Protein AF-A0A409V6A8-F1 (afdb_monomer)

Sequence (194 aa):
LKQKWTETQLLRAWLGDDDQGSPIHTGNGYSGSKPPPMVSTTGQLALKFTTSAVGNRAGFRATYTTGCSLLSDQSYTVTPSRTSIIDGDIVIVNCNTGYTFQAPYAGEAHVALTCQPDGEYDKTVPVCSQAFCGKVPAIENGYVQSSTGLFGGNQAVYVCNPGFTPPTGTSLTINCQGNSLWEAPPTCTELKKI

Structure (mmCIF, N/CA/C/O backbone):
data_AF-A0A409V6A8-F1
#
_entry.id   AF-A0A409V6A8-F1
#
loop_
_atom_site.group_PDB
_atom_site.id
_atom_site.type_symbol
_atom_site.label_atom_id
_atom_site.label_alt_id
_atom_site.label_comp_id
_atom_site.label_asym_id
_atom_site.label_entity_id
_atom_site.label_seq_id
_atom_site.pdbx_PDB_ins_code
_atom_site.Cartn_x
_atom_site.Cartn_y
_atom_site.Cartn_z
_atom_site.occupancy
_atom_site.B_iso_or_equiv
_atom_site.auth_seq_id
_atom_site.auth_comp_id
_atom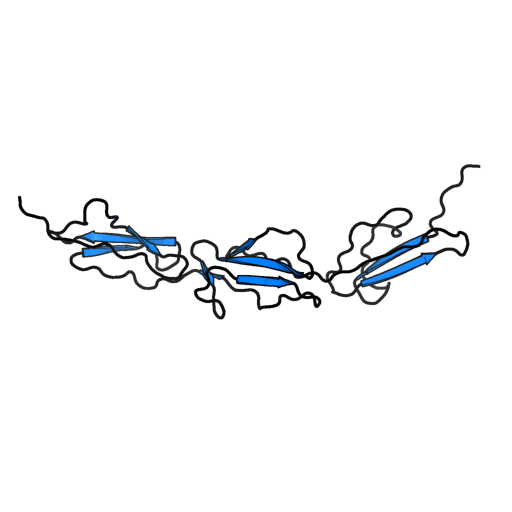_site.auth_asym_id
_atom_site.auth_atom_id
_atom_site.pdbx_PDB_model_num
ATOM 1 N N . LEU A 1 1 ? 37.237 24.882 -43.792 1.00 38.09 1 LEU A N 1
ATOM 2 C CA . LEU A 1 1 ? 36.019 24.125 -44.168 1.00 38.09 1 LEU A CA 1
ATOM 3 C C . LEU A 1 1 ? 35.381 23.586 -42.893 1.00 38.09 1 LEU A C 1
ATOM 5 O O . LEU A 1 1 ? 35.928 22.677 -42.286 1.00 38.09 1 LEU A O 1
ATOM 9 N N . LYS A 1 2 ? 34.305 24.223 -42.416 1.00 34.78 2 LYS A N 1
ATOM 10 C CA . LYS A 1 2 ? 33.585 23.797 -41.208 1.00 34.78 2 LYS A CA 1
ATOM 11 C C . LYS A 1 2 ? 32.862 22.486 -41.534 1.00 34.78 2 LYS A C 1
ATOM 13 O O . LYS A 1 2 ? 31.933 22.507 -42.337 1.00 34.78 2 LYS A O 1
ATOM 18 N N . GLN A 1 3 ? 33.312 21.362 -40.975 1.00 40.50 3 GLN A N 1
ATOM 19 C CA . GLN A 1 3 ? 32.602 20.089 -41.096 1.00 40.50 3 GLN A CA 1
ATOM 20 C C . GLN A 1 3 ? 31.243 20.230 -40.402 1.00 40.50 3 GLN A C 1
ATOM 22 O O . GLN A 1 3 ? 31.152 20.288 -39.177 1.00 40.50 3 GLN A O 1
ATOM 27 N N . LYS A 1 4 ? 30.188 20.359 -41.210 1.00 39.03 4 LYS A N 1
ATOM 28 C CA . LYS A 1 4 ? 28.809 20.161 -40.775 1.00 39.03 4 LYS A CA 1
ATOM 29 C C . LYS A 1 4 ? 28.644 18.675 -40.463 1.00 39.03 4 LYS A C 1
ATOM 31 O O . LYS A 1 4 ? 28.888 17.834 -41.324 1.00 39.03 4 LYS A O 1
ATOM 36 N N . TRP A 1 5 ? 28.259 18.385 -39.228 1.00 43.06 5 TRP A N 1
ATOM 37 C CA . TRP A 1 5 ? 27.837 17.069 -38.764 1.00 43.06 5 TRP A CA 1
ATOM 38 C C . TRP A 1 5 ? 26.727 16.526 -39.679 1.00 43.06 5 TRP A C 1
ATOM 40 O O . TRP A 1 5 ? 25.763 17.240 -39.947 1.00 43.06 5 TRP A O 1
ATOM 50 N N . THR A 1 6 ? 26.867 15.297 -40.181 1.00 48.28 6 THR A N 1
ATOM 51 C CA . THR A 1 6 ? 25.836 14.613 -40.979 1.00 48.28 6 THR A CA 1
ATOM 52 C C . THR A 1 6 ? 25.111 13.575 -40.116 1.00 48.28 6 THR A C 1
ATOM 54 O O . THR A 1 6 ? 25.745 12.741 -39.469 1.00 48.28 6 THR A O 1
ATOM 57 N N . GLU A 1 7 ? 23.778 13.628 -40.106 1.00 54.94 7 GLU A N 1
ATOM 58 C CA . GLU A 1 7 ? 22.823 12.777 -39.367 1.00 54.94 7 GLU A CA 1
ATOM 59 C C . GLU A 1 7 ? 22.859 11.279 -39.776 1.00 54.94 7 GLU A C 1
ATOM 61 O O . GLU A 1 7 ? 21.868 10.728 -40.243 1.00 54.94 7 GLU A O 1
ATOM 66 N N . THR A 1 8 ? 23.999 10.591 -39.669 1.00 63.53 8 THR A N 1
ATOM 67 C CA . THR A 1 8 ? 24.190 9.274 -40.325 1.00 63.53 8 THR A CA 1
ATOM 68 C C . THR A 1 8 ? 24.293 8.065 -39.395 1.00 63.53 8 THR A C 1
ATOM 70 O O . THR A 1 8 ? 24.307 6.934 -39.875 1.00 63.53 8 THR A O 1
ATOM 73 N N . GLN A 1 9 ? 24.335 8.273 -38.077 1.00 75.94 9 GLN A N 1
ATOM 74 C CA . GLN A 1 9 ? 24.283 7.202 -37.079 1.00 75.94 9 GLN A CA 1
ATOM 75 C C . GLN A 1 9 ? 23.176 7.495 -36.075 1.00 75.94 9 GLN A C 1
ATOM 77 O O . GLN A 1 9 ? 23.319 8.396 -35.248 1.00 75.94 9 GLN A O 1
ATOM 82 N N . LEU A 1 10 ? 22.068 6.768 -36.179 1.00 85.19 10 LEU A N 1
ATOM 83 C CA . LEU A 1 10 ? 20.847 7.055 -35.433 1.00 85.19 10 LEU A CA 1
ATOM 84 C C . LEU A 1 10 ? 20.324 5.790 -34.767 1.00 85.19 10 LEU A C 1
ATOM 86 O O . LEU A 1 10 ? 20.080 4.787 -35.435 1.00 85.19 10 LEU A O 1
ATOM 90 N N . LEU A 1 11 ? 20.128 5.860 -33.454 1.00 87.75 11 LEU A N 1
ATOM 91 C CA . LEU A 1 11 ? 19.353 4.888 -32.698 1.00 87.75 11 LEU A CA 1
ATOM 92 C C . LEU A 1 11 ? 17.918 5.400 -32.570 1.00 87.75 11 LEU A C 1
ATOM 94 O O . LEU A 1 11 ? 17.687 6.514 -32.100 1.00 87.75 11 LEU A O 1
ATOM 98 N N . ARG A 1 12 ? 16.958 4.583 -32.984 1.00 90.69 12 ARG A N 1
ATOM 99 C CA . ARG A 1 12 ? 15.525 4.855 -32.881 1.00 90.69 12 ARG A CA 1
ATOM 100 C C . ARG A 1 12 ? 14.831 3.678 -32.214 1.00 90.69 12 ARG A C 1
ATOM 102 O O . ARG A 1 12 ? 15.327 2.552 -32.271 1.00 90.69 12 ARG A O 1
ATOM 109 N N . ALA A 1 13 ? 13.705 3.964 -31.583 1.00 91.94 13 ALA A N 1
ATOM 110 C CA . ALA A 1 13 ? 12.943 3.015 -30.797 1.00 91.94 13 ALA A CA 1
ATOM 111 C C . ALA A 1 13 ? 11.436 3.220 -30.998 1.00 91.94 13 ALA A C 1
ATOM 113 O O . ALA A 1 13 ? 10.980 4.366 -31.032 1.00 91.94 13 ALA A O 1
ATOM 114 N N . TRP A 1 14 ? 10.676 2.132 -31.098 1.00 92.31 14 TRP A N 1
ATOM 115 C CA . TRP A 1 14 ? 9.222 2.144 -31.296 1.00 92.31 14 TRP A CA 1
ATOM 116 C C . TRP A 1 14 ? 8.535 1.149 -30.357 1.00 92.31 14 TRP A C 1
ATOM 118 O O . TRP A 1 14 ? 9.123 0.130 -29.995 1.00 92.31 14 TRP A O 1
ATOM 128 N N . LEU A 1 15 ? 7.293 1.452 -29.967 1.00 90.81 15 LEU A N 1
ATOM 129 C CA . LEU A 1 15 ? 6.407 0.523 -29.262 1.00 90.81 15 LEU A CA 1
ATOM 130 C C . LEU A 1 15 ? 5.903 -0.550 -30.229 1.00 90.81 15 LEU A C 1
ATOM 132 O O . LEU A 1 15 ? 5.326 -0.198 -31.256 1.00 90.81 15 LEU A O 1
ATOM 136 N N . GLY A 1 16 ? 6.051 -1.822 -29.864 1.00 87.88 16 GLY A N 1
ATOM 137 C CA . GLY A 1 16 ? 5.676 -2.963 -30.706 1.00 87.88 16 GLY A CA 1
ATOM 138 C C . GLY A 1 16 ? 6.885 -3.762 -31.191 1.00 87.88 16 GLY A C 1
ATOM 139 O O . GLY A 1 16 ? 8.005 -3.559 -30.719 1.00 87.88 16 GLY A O 1
ATOM 140 N N . ASP A 1 17 ? 6.636 -4.687 -32.114 1.00 89.31 17 ASP A N 1
ATOM 141 C CA . ASP A 1 17 ? 7.639 -5.645 -32.595 1.00 89.31 17 ASP A CA 1
ATOM 142 C C . ASP A 1 17 ? 8.552 -5.086 -33.704 1.00 89.31 17 ASP A C 1
ATOM 144 O O . ASP A 1 17 ? 9.630 -5.630 -33.952 1.00 89.31 17 ASP A O 1
ATOM 148 N N . ASP A 1 18 ? 8.159 -3.989 -34.361 1.00 90.19 18 ASP A N 1
ATOM 149 C CA . ASP A 1 18 ? 8.878 -3.400 -35.494 1.00 90.19 18 ASP A CA 1
ATOM 150 C C . ASP A 1 18 ? 8.912 -1.855 -35.482 1.00 90.19 18 ASP A C 1
ATOM 152 O O . ASP A 1 18 ? 8.491 -1.190 -34.534 1.00 90.19 18 ASP A O 1
ATOM 156 N N . ASP A 1 19 ? 9.468 -1.268 -36.547 1.00 87.69 19 ASP A N 1
ATOM 157 C CA . ASP A 1 19 ? 9.595 0.182 -36.723 1.00 87.69 19 ASP A CA 1
ATOM 158 C C . ASP A 1 19 ? 8.347 0.863 -37.319 1.00 87.69 19 ASP A C 1
ATOM 160 O O . ASP A 1 19 ? 8.403 2.051 -37.650 1.00 87.69 19 ASP A O 1
ATOM 164 N N . GLN A 1 20 ? 7.229 0.138 -37.447 1.00 90.38 20 GLN A N 1
ATOM 165 C CA . GLN A 1 20 ? 5.925 0.672 -37.861 1.00 90.38 20 GLN A CA 1
ATOM 166 C C . GLN A 1 20 ? 5.076 1.127 -36.667 1.00 90.38 20 GLN A C 1
ATOM 168 O O . GLN A 1 20 ? 4.040 1.771 -36.846 1.00 90.38 20 GLN A O 1
ATOM 173 N N . GLY A 1 21 ? 5.510 0.800 -35.449 1.00 86.31 21 GLY A N 1
ATOM 174 C CA . GLY A 1 21 ? 4.857 1.180 -34.204 1.00 86.31 21 GLY A CA 1
ATOM 175 C C . GLY A 1 21 ? 4.929 2.674 -33.863 1.00 86.31 21 GLY A C 1
ATOM 176 O O . GLY A 1 21 ? 5.364 3.520 -34.646 1.00 86.31 21 GLY A O 1
ATOM 177 N N . SER A 1 22 ? 4.513 3.025 -32.643 1.00 90.62 22 SER A N 1
ATOM 178 C CA . SER A 1 22 ? 4.607 4.413 -32.156 1.00 90.62 22 SER A CA 1
ATOM 179 C C . SER A 1 22 ? 6.045 4.741 -31.730 1.00 90.62 22 SER A C 1
ATOM 181 O O . SER A 1 22 ? 6.575 4.048 -30.860 1.00 90.62 22 SER A O 1
ATOM 183 N N . PRO A 1 23 ? 6.698 5.778 -32.285 1.00 91.25 23 PRO A N 1
ATOM 184 C CA . PRO A 1 23 ? 8.075 6.116 -31.932 1.00 91.25 23 PRO A CA 1
ATOM 185 C C . PRO A 1 23 ? 8.175 6.647 -30.494 1.00 91.25 23 PRO A C 1
ATOM 187 O O . PRO A 1 23 ? 7.411 7.525 -30.098 1.00 91.25 23 PRO A O 1
ATOM 190 N N . ILE A 1 24 ? 9.164 6.170 -29.729 1.00 90.38 24 ILE A N 1
ATOM 191 C CA . ILE A 1 24 ? 9.472 6.631 -28.356 1.00 90.38 24 ILE A CA 1
ATOM 192 C C . ILE A 1 24 ? 10.744 7.486 -28.288 1.00 90.38 24 ILE A C 1
ATOM 194 O O . ILE A 1 24 ? 11.447 7.533 -27.280 1.00 90.38 24 ILE A O 1
ATOM 198 N N . HIS A 1 25 ? 11.055 8.167 -29.384 1.00 87.25 25 HIS A N 1
ATOM 199 C CA . HIS A 1 25 ? 12.166 9.099 -29.487 1.00 87.25 25 HIS A CA 1
ATOM 200 C C . HIS A 1 25 ? 11.674 10.446 -30.005 1.00 87.25 25 HIS A C 1
ATOM 202 O O . HIS A 1 25 ? 10.670 10.539 -30.708 1.00 87.25 25 HIS A O 1
ATOM 208 N N . THR A 1 26 ? 12.409 11.510 -29.700 1.00 83.75 26 THR A N 1
ATOM 209 C CA . THR A 1 26 ? 12.120 12.839 -30.239 1.00 83.75 26 THR A CA 1
ATOM 210 C C . THR A 1 26 ? 12.864 13.059 -31.558 1.00 83.75 26 THR A C 1
ATOM 212 O O . THR A 1 26 ? 13.982 12.578 -31.755 1.00 83.75 26 THR A O 1
ATOM 215 N N . GLY A 1 27 ? 12.231 13.773 -32.494 1.00 86.19 27 GLY A N 1
ATOM 216 C CA . GLY A 1 27 ? 12.820 14.102 -33.796 1.00 86.19 27 GLY A CA 1
ATOM 217 C C . GLY A 1 27 ? 13.304 12.873 -34.580 1.00 86.19 27 GLY A C 1
ATOM 218 O O . GLY A 1 27 ? 12.620 11.855 -34.655 1.00 86.19 27 GLY A O 1
ATOM 219 N N . ASN A 1 28 ? 14.511 12.964 -35.144 1.00 84.94 28 ASN A N 1
ATOM 220 C CA . ASN A 1 28 ? 15.094 11.945 -36.025 1.00 84.94 28 ASN A CA 1
ATOM 221 C C . ASN A 1 28 ? 15.743 10.753 -35.292 1.00 84.94 28 ASN A C 1
ATOM 223 O O . ASN A 1 28 ? 16.325 9.893 -35.959 1.00 84.94 28 ASN A O 1
ATOM 227 N N . GLY A 1 29 ? 15.648 10.673 -33.962 1.00 85.75 29 GLY A N 1
ATOM 228 C CA . GLY A 1 29 ? 16.306 9.654 -33.138 1.00 85.75 29 GLY A CA 1
ATOM 229 C C . GLY A 1 29 ? 17.558 10.170 -32.427 1.00 85.75 29 GLY A C 1
ATOM 230 O O . GLY A 1 29 ? 17.859 11.362 -32.437 1.00 85.75 29 GLY A O 1
ATOM 231 N N . TYR A 1 30 ? 18.292 9.261 -31.792 1.00 86.81 30 TYR A N 1
ATOM 232 C CA . TYR A 1 30 ? 19.434 9.589 -30.942 1.00 86.81 30 TYR A CA 1
ATOM 233 C C . TYR A 1 30 ? 20.766 9.389 -31.670 1.00 86.81 30 TYR A C 1
ATOM 235 O O . TYR A 1 30 ? 21.008 8.335 -32.259 1.00 86.81 30 TYR A O 1
ATOM 243 N N . SER A 1 31 ? 21.658 10.378 -31.579 1.00 84.81 31 SER A N 1
ATOM 244 C CA . SER A 1 31 ? 23.027 10.312 -32.106 1.00 84.81 31 SER A CA 1
ATOM 245 C C . SER A 1 31 ? 24.024 10.945 -31.138 1.00 84.81 31 SER A C 1
ATOM 247 O O . SER A 1 31 ? 23.776 12.036 -30.631 1.00 84.81 31 SER A O 1
ATOM 249 N N . GLY A 1 32 ? 25.180 10.310 -30.932 1.00 75.44 32 GLY A N 1
ATOM 250 C CA . GLY A 1 32 ? 26.341 10.893 -30.240 1.00 75.44 32 GLY A CA 1
ATOM 251 C C . GLY A 1 32 ? 26.234 11.050 -28.715 1.00 75.44 32 GLY A C 1
ATOM 252 O O . GLY A 1 32 ? 27.265 11.023 -28.048 1.00 75.44 32 GLY A O 1
ATOM 253 N N . SER A 1 33 ? 25.032 11.177 -28.151 1.00 76.62 33 SER A N 1
ATOM 254 C CA . SER A 1 33 ? 24.780 11.262 -26.707 1.00 76.62 33 SER A CA 1
ATOM 255 C C . SER A 1 33 ? 24.049 10.025 -26.175 1.00 76.62 33 SER A C 1
ATOM 257 O O . SER A 1 33 ? 23.392 9.300 -26.924 1.00 76.62 33 SER A O 1
ATOM 259 N N . LYS A 1 34 ? 24.168 9.775 -24.861 1.00 80.81 34 LYS A N 1
ATOM 260 C CA . LYS A 1 34 ? 23.393 8.732 -24.176 1.00 80.81 34 LYS A CA 1
ATOM 261 C C . LYS A 1 34 ? 21.903 9.115 -24.231 1.00 80.81 34 LYS A C 1
ATOM 263 O O . LYS A 1 34 ? 21.562 10.172 -23.694 1.00 80.81 34 LYS A O 1
ATOM 268 N N . PRO A 1 35 ? 21.029 8.298 -24.848 1.00 82.31 35 PRO A N 1
ATOM 269 C CA . PRO A 1 35 ? 19.596 8.565 -24.849 1.00 82.31 35 PRO A CA 1
ATOM 270 C C . PRO A 1 35 ? 19.026 8.505 -23.420 1.00 82.31 35 PRO A C 1
ATOM 272 O O . PRO A 1 35 ? 19.580 7.793 -22.572 1.00 82.31 35 PRO A O 1
ATOM 275 N N . PRO A 1 36 ? 17.932 9.234 -23.131 1.00 84.75 36 PRO A N 1
ATOM 276 C CA . PRO A 1 36 ? 17.194 9.054 -21.886 1.00 84.75 36 PRO A CA 1
ATOM 277 C C . PRO A 1 36 ? 16.663 7.612 -21.778 1.00 84.75 36 PRO A C 1
ATOM 279 O O . PRO A 1 36 ? 16.513 6.941 -22.805 1.00 84.75 36 PRO A O 1
ATOM 282 N N . PRO A 1 37 ? 16.379 7.114 -20.559 1.00 84.69 37 PRO A N 1
ATOM 283 C CA . PRO A 1 37 ? 15.734 5.820 -20.380 1.00 84.69 37 PRO A CA 1
ATOM 284 C C . PRO A 1 37 ? 14.439 5.742 -21.188 1.00 84.69 37 PRO A C 1
ATOM 286 O O . PRO A 1 37 ? 13.613 6.653 -21.150 1.00 84.69 37 PRO A O 1
ATOM 289 N N . MET A 1 38 ? 14.294 4.653 -21.930 1.00 84.19 38 MET A N 1
ATOM 290 C CA . MET A 1 38 ? 13.130 4.372 -22.758 1.00 84.19 38 MET A CA 1
ATOM 291 C C . MET A 1 3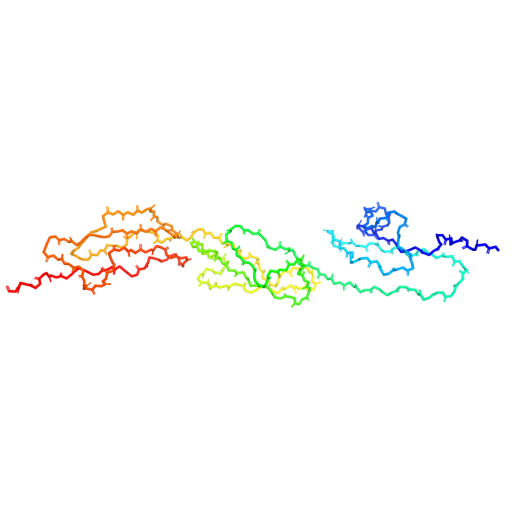8 ? 12.239 3.383 -22.014 1.00 84.19 38 MET A C 1
ATOM 293 O O . MET A 1 38 ? 12.732 2.369 -21.524 1.00 84.19 38 MET A O 1
ATOM 297 N N . VAL A 1 39 ? 10.944 3.680 -21.929 1.00 82.12 39 VAL A N 1
ATOM 298 C CA . VAL A 1 39 ? 9.951 2.829 -21.264 1.00 82.12 39 VAL A CA 1
ATOM 299 C C . VAL A 1 39 ? 8.940 2.387 -22.311 1.00 82.12 39 VAL A C 1
ATOM 301 O O . VAL A 1 39 ? 8.334 3.231 -22.971 1.00 82.12 39 VAL A O 1
ATOM 304 N N . SER A 1 40 ? 8.772 1.074 -22.477 1.00 83.12 40 SER A N 1
ATOM 305 C CA . SER A 1 40 ? 7.677 0.530 -23.281 1.00 83.12 40 SER A CA 1
ATOM 306 C C . SER A 1 40 ? 6.456 0.320 -22.394 1.00 83.12 40 SER A C 1
ATOM 308 O O . SER A 1 40 ? 6.554 -0.310 -21.345 1.00 83.12 40 SER A O 1
ATOM 310 N N . THR A 1 41 ? 5.304 0.838 -22.818 1.00 77.81 41 THR A N 1
ATOM 311 C CA . THR A 1 41 ? 4.009 0.598 -22.161 1.00 77.81 41 THR A CA 1
ATOM 312 C C . THR A 1 41 ? 3.301 -0.650 -22.685 1.00 77.81 41 THR A C 1
ATOM 314 O O . THR A 1 41 ? 2.291 -1.053 -22.119 1.00 77.81 41 THR A O 1
ATOM 317 N N . THR A 1 42 ? 3.803 -1.260 -23.763 1.00 76.44 42 THR A N 1
ATOM 318 C CA . THR A 1 42 ? 3.190 -2.426 -24.420 1.00 76.44 42 THR A CA 1
ATOM 319 C C . THR A 1 42 ? 3.920 -3.733 -24.117 1.00 76.44 42 THR A C 1
ATOM 321 O O . THR A 1 42 ? 3.514 -4.781 -24.604 1.00 76.44 42 THR A O 1
ATOM 324 N N . GLY A 1 43 ? 5.034 -3.681 -23.377 1.00 78.9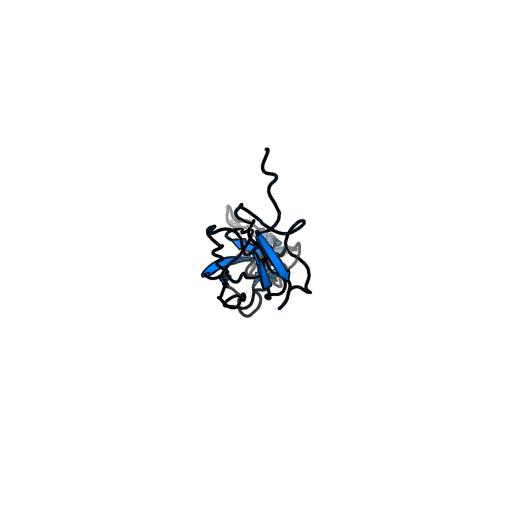4 43 GLY A N 1
ATOM 325 C CA . GLY A 1 43 ? 5.922 -4.830 -23.159 1.00 78.94 43 GLY A CA 1
ATOM 326 C C . GLY A 1 43 ? 6.767 -5.213 -24.382 1.00 78.94 43 GLY A C 1
ATOM 327 O O . GLY A 1 43 ? 7.686 -6.016 -24.262 1.00 78.94 43 GLY A O 1
ATOM 328 N N . GLN A 1 44 ? 6.515 -4.603 -25.543 1.00 84.50 44 GLN A N 1
ATOM 329 C CA . GLN A 1 44 ? 7.253 -4.828 -26.785 1.00 84.50 44 GLN A CA 1
ATOM 330 C C . GLN A 1 44 ? 8.014 -3.566 -27.191 1.00 84.50 44 GLN A C 1
ATOM 332 O O . GLN A 1 44 ? 7.490 -2.449 -27.092 1.00 84.50 44 GLN A O 1
ATOM 337 N N . LEU A 1 45 ? 9.260 -3.732 -27.631 1.00 89.06 45 LEU A N 1
ATOM 338 C CA . LEU A 1 45 ? 10.121 -2.625 -28.027 1.00 89.06 45 LEU A CA 1
ATOM 339 C C . LEU A 1 45 ? 11.012 -3.004 -29.213 1.00 89.06 45 LEU A C 1
ATOM 341 O O . LEU A 1 45 ? 11.894 -3.854 -29.085 1.00 89.06 45 LEU A O 1
ATOM 345 N N . ALA A 1 46 ? 10.867 -2.281 -30.319 1.00 90.88 46 ALA A N 1
ATOM 346 C CA . ALA A 1 46 ? 11.748 -2.394 -31.471 1.00 90.88 46 ALA A CA 1
ATOM 347 C C . ALA A 1 46 ? 12.860 -1.342 -31.405 1.00 90.88 46 ALA A C 1
ATOM 349 O O . ALA A 1 46 ? 12.587 -0.148 -31.280 1.00 90.88 46 ALA A O 1
ATOM 350 N N . LEU A 1 47 ? 14.121 -1.767 -31.531 1.00 90.50 47 LEU A N 1
ATOM 351 C CA . LEU A 1 47 ? 15.284 -0.879 -31.637 1.00 90.50 47 LEU A CA 1
ATOM 352 C C . LEU A 1 47 ? 15.884 -0.962 -33.043 1.00 90.50 47 LEU A C 1
ATOM 354 O O . LEU A 1 47 ? 16.343 -2.022 -33.464 1.00 90.50 47 LEU A O 1
ATOM 358 N N . LYS A 1 48 ? 15.957 0.171 -33.751 1.00 90.00 48 LYS A N 1
ATOM 359 C CA . LYS A 1 48 ? 16.626 0.276 -35.057 1.00 90.00 48 LYS A CA 1
ATOM 360 C C . LYS A 1 48 ? 17.843 1.171 -34.943 1.00 90.00 48 LYS A C 1
ATOM 362 O O . LYS A 1 48 ? 17.732 2.370 -34.684 1.00 90.00 48 LYS A O 1
ATOM 367 N N . PHE A 1 49 ? 19.008 0.592 -35.196 1.00 87.69 49 PHE A N 1
ATOM 368 C CA . PHE A 1 49 ? 20.249 1.338 -35.318 1.00 87.69 49 PHE A CA 1
ATOM 369 C C . PHE A 1 49 ? 20.623 1.474 -36.791 1.00 87.69 49 PHE A C 1
ATOM 371 O O . PHE A 1 49 ? 20.874 0.488 -37.475 1.00 87.69 49 PHE A O 1
ATOM 378 N N . THR A 1 50 ? 20.622 2.708 -37.285 1.00 85.00 50 THR A N 1
ATOM 379 C CA . THR A 1 50 ? 20.996 3.042 -38.663 1.00 85.00 50 THR A CA 1
ATOM 380 C C . THR A 1 50 ? 22.411 3.597 -38.660 1.00 85.00 50 THR A C 1
ATOM 382 O O . THR A 1 50 ? 22.689 4.506 -37.882 1.00 85.00 50 THR A O 1
ATOM 385 N N . THR A 1 51 ? 23.294 3.081 -39.516 1.00 79.75 51 THR A N 1
ATOM 386 C CA . THR A 1 51 ? 24.679 3.554 -39.657 1.00 79.75 51 THR A CA 1
ATOM 387 C C . THR A 1 51 ? 25.023 3.836 -41.114 1.00 79.75 51 THR A C 1
ATOM 389 O O . THR A 1 51 ? 24.424 3.274 -42.030 1.00 79.75 51 THR A O 1
ATOM 392 N N . SER A 1 52 ? 26.016 4.695 -41.343 1.00 75.56 52 SER A N 1
ATOM 393 C CA . SER A 1 52 ? 26.675 4.825 -42.642 1.00 75.56 52 SER A CA 1
ATOM 394 C C . SER A 1 52 ? 27.906 3.919 -42.720 1.00 75.56 52 SER A C 1
ATOM 396 O O . SER A 1 52 ? 28.528 3.602 -41.706 1.00 75.56 52 SER A O 1
ATOM 398 N N . ALA A 1 53 ? 28.308 3.551 -43.940 1.00 71.31 53 ALA A N 1
ATOM 399 C CA . ALA A 1 53 ? 29.514 2.759 -44.210 1.00 71.31 53 ALA A CA 1
ATOM 400 C C . ALA A 1 53 ? 30.837 3.497 -43.894 1.00 71.31 53 ALA A C 1
ATOM 402 O O . ALA A 1 53 ? 31.917 2.987 -44.184 1.00 71.31 53 ALA A O 1
ATOM 403 N N . VAL A 1 54 ? 30.767 4.713 -43.339 1.00 68.62 54 VAL A N 1
ATOM 404 C CA . VAL A 1 54 ? 31.908 5.611 -43.155 1.00 68.62 54 VAL A CA 1
ATOM 405 C C . VAL A 1 54 ? 32.083 5.918 -41.666 1.00 68.62 54 VAL A C 1
ATOM 407 O O . VAL A 1 54 ? 31.325 6.690 -41.081 1.00 68.62 54 VAL A O 1
ATOM 410 N N . GLY A 1 55 ? 33.125 5.343 -41.062 1.00 65.00 55 GLY A N 1
ATOM 411 C CA . GLY A 1 55 ? 33.555 5.629 -39.689 1.00 65.00 55 GLY A CA 1
ATOM 412 C C . GLY A 1 55 ? 33.563 4.404 -38.768 1.00 65.00 55 GLY A C 1
ATOM 413 O O . GLY A 1 55 ? 32.770 3.485 -38.918 1.00 65.00 55 GLY A O 1
ATOM 414 N N . ASN A 1 56 ? 34.463 4.409 -37.784 1.00 69.00 56 ASN A N 1
ATOM 415 C CA . ASN A 1 56 ? 34.701 3.326 -36.819 1.00 69.00 56 ASN A CA 1
ATOM 416 C C . ASN A 1 56 ? 34.338 3.741 -35.378 1.00 69.00 56 ASN A C 1
ATOM 418 O O . ASN A 1 56 ? 35.083 3.494 -34.430 1.00 69.00 56 ASN A O 1
ATOM 422 N N . ARG A 1 57 ? 33.206 4.432 -35.209 1.00 73.06 57 ARG A N 1
ATOM 423 C CA . ARG A 1 57 ? 32.758 4.918 -33.894 1.00 73.06 57 ARG A CA 1
ATOM 424 C C . ARG A 1 57 ? 32.303 3.756 -33.011 1.00 73.06 57 ARG A C 1
ATOM 426 O O . ARG A 1 57 ? 31.751 2.777 -33.507 1.00 73.06 57 ARG A O 1
ATOM 433 N N . ALA A 1 58 ? 32.499 3.895 -31.700 1.00 74.69 58 ALA A N 1
ATOM 434 C CA . ALA A 1 58 ? 31.907 2.979 -30.733 1.00 74.69 58 ALA A CA 1
ATOM 435 C C . ALA A 1 58 ? 30.380 2.947 -30.930 1.00 74.69 58 ALA A C 1
ATOM 437 O O . ALA A 1 58 ? 29.754 3.999 -31.065 1.00 74.69 58 ALA A O 1
ATOM 438 N N . GLY A 1 59 ? 29.810 1.741 -31.003 1.00 77.44 59 GLY A N 1
ATOM 439 C CA . GLY A 1 59 ? 28.368 1.536 -31.144 1.00 77.44 59 GLY A CA 1
ATOM 440 C C . GLY A 1 59 ? 27.609 1.851 -29.854 1.00 77.44 59 GLY A C 1
ATOM 441 O O . GLY A 1 59 ? 28.069 2.613 -29.005 1.00 77.44 59 GLY A O 1
ATOM 442 N N . PHE A 1 60 ? 26.448 1.228 -29.676 1.00 80.94 60 PHE A N 1
ATOM 443 C CA . PHE A 1 60 ? 25.674 1.346 -28.444 1.00 80.94 60 PHE A CA 1
ATOM 444 C C . PHE A 1 60 ? 25.671 0.024 -27.674 1.00 80.94 60 PHE A C 1
ATOM 446 O O . PHE A 1 60 ? 25.775 -1.060 -28.246 1.00 80.94 60 PHE A O 1
ATOM 453 N N . ARG A 1 61 ? 25.535 0.125 -26.353 1.00 84.69 61 ARG A N 1
ATOM 454 C CA . ARG A 1 61 ? 25.188 -0.988 -25.473 1.00 84.69 61 ARG A CA 1
ATOM 455 C C . ARG A 1 61 ? 23.904 -0.591 -24.767 1.00 84.69 61 ARG A C 1
ATOM 457 O O . ARG A 1 61 ? 23.869 0.456 -24.124 1.00 84.69 61 ARG A O 1
ATOM 464 N N . ALA A 1 62 ? 22.875 -1.414 -24.900 1.00 84.75 62 ALA A N 1
ATOM 465 C CA . ALA A 1 62 ? 21.627 -1.255 -24.175 1.00 84.75 62 ALA A CA 1
ATOM 466 C C . ALA A 1 62 ? 21.459 -2.423 -23.202 1.00 84.75 62 ALA A C 1
ATOM 468 O O . ALA A 1 62 ? 21.862 -3.549 -23.488 1.00 84.75 62 ALA A O 1
ATOM 469 N N . THR A 1 63 ? 20.875 -2.129 -22.051 1.00 87.56 63 THR A N 1
ATOM 470 C CA . THR A 1 63 ? 20.390 -3.109 -21.083 1.00 87.56 63 THR A CA 1
ATOM 471 C C . THR A 1 63 ? 18.912 -2.830 -20.896 1.00 87.56 63 THR A C 1
ATOM 473 O O . THR A 1 63 ? 18.530 -1.662 -20.804 1.00 87.56 63 THR A O 1
ATOM 476 N N . TYR A 1 64 ? 18.098 -3.875 -20.851 1.00 85.81 64 TYR A N 1
ATOM 477 C CA . TYR A 1 64 ? 16.679 -3.755 -20.553 1.00 85.81 64 TYR A CA 1
ATOM 478 C C . TYR A 1 64 ? 16.385 -4.435 -19.219 1.00 85.81 64 TYR A C 1
ATOM 480 O O . TYR A 1 64 ? 17.122 -5.319 -18.785 1.00 85.81 64 TYR A O 1
ATOM 488 N N . THR A 1 65 ? 15.321 -3.984 -18.574 1.00 86.12 65 THR A N 1
ATOM 489 C CA . THR A 1 65 ? 14.721 -4.624 -17.408 1.00 86.12 65 THR A CA 1
ATOM 490 C C . THR A 1 65 ? 13.215 -4.512 -17.567 1.00 86.12 65 THR A C 1
ATOM 492 O O . THR A 1 65 ? 12.727 -3.566 -18.198 1.00 86.12 65 THR A O 1
ATOM 495 N N . THR A 1 66 ? 12.493 -5.493 -17.056 1.00 87.44 66 THR A N 1
ATOM 496 C CA . THR A 1 66 ? 11.041 -5.442 -16.970 1.00 87.44 66 THR A CA 1
ATOM 497 C C . THR A 1 66 ? 10.639 -4.615 -15.756 1.00 87.44 66 THR A C 1
ATOM 499 O O . THR A 1 66 ? 11.354 -4.535 -14.754 1.00 87.44 66 THR A O 1
ATOM 502 N N . GLY A 1 67 ? 9.520 -3.913 -15.896 1.00 89.06 67 GLY A N 1
ATOM 503 C CA . GLY A 1 67 ? 8.965 -3.075 -14.848 1.00 89.06 67 GLY A CA 1
ATOM 504 C C . GLY A 1 67 ? 7.567 -3.537 -14.489 1.00 89.06 67 GLY A C 1
ATOM 505 O O . GLY A 1 67 ? 6.791 -3.877 -15.379 1.00 89.06 67 GLY A O 1
ATOM 506 N N . CYS A 1 68 ? 7.253 -3.504 -13.201 1.00 91.12 68 CYS A N 1
ATOM 507 C CA . CYS A 1 68 ? 5.908 -3.734 -12.706 1.00 91.12 68 CYS A CA 1
ATOM 508 C C . CYS A 1 68 ? 5.105 -2.432 -12.696 1.00 91.12 68 CYS A C 1
ATOM 510 O O . CYS A 1 68 ? 5.649 -1.325 -12.599 1.00 91.12 68 CYS A O 1
ATOM 512 N N . SER A 1 69 ? 3.784 -2.567 -12.790 1.00 90.00 69 SER A N 1
ATOM 513 C CA . SER A 1 69 ? 2.870 -1.423 -12.796 1.00 90.00 69 SER A CA 1
ATOM 514 C C . SER A 1 69 ? 2.933 -0.647 -11.481 1.00 90.00 69 SER A C 1
ATOM 516 O O . SER A 1 69 ? 2.930 -1.239 -10.407 1.00 90.00 69 SER A O 1
ATOM 518 N N . LEU A 1 70 ? 2.938 0.687 -11.550 1.00 90.69 70 LEU A N 1
ATOM 519 C CA . LEU A 1 70 ? 2.878 1.517 -10.347 1.00 90.69 70 LEU A CA 1
ATOM 520 C C . LEU A 1 70 ? 1.529 1.340 -9.643 1.00 90.69 70 LEU A C 1
ATOM 522 O O . LEU A 1 70 ? 0.471 1.497 -10.249 1.00 90.69 70 LEU A O 1
ATOM 526 N N . LEU A 1 71 ? 1.586 1.047 -8.348 1.00 91.62 71 LEU A N 1
ATOM 527 C CA . LEU A 1 71 ? 0.411 0.882 -7.501 1.00 91.62 71 LEU A CA 1
ATOM 528 C C . LEU A 1 71 ? -0.006 2.235 -6.918 1.00 91.62 71 LEU A C 1
ATOM 530 O O . LEU A 1 71 ? 0.790 2.903 -6.254 1.00 91.62 71 LEU A O 1
ATOM 534 N N . SER A 1 72 ? -1.252 2.637 -7.157 1.00 89.62 72 SER A N 1
ATOM 535 C CA . SER A 1 72 ? -1.825 3.866 -6.604 1.00 89.62 72 SER A CA 1
ATOM 536 C C . SER A 1 72 ? -3.316 3.701 -6.337 1.00 89.62 72 SER A C 1
ATOM 538 O O . SER A 1 72 ? -4.076 3.421 -7.262 1.00 89.62 72 SER A O 1
ATOM 540 N N . ASP A 1 73 ? -3.731 3.937 -5.096 1.00 91.50 73 ASP A N 1
ATOM 541 C CA . ASP A 1 73 ? -5.131 3.949 -4.676 1.00 91.50 73 ASP A CA 1
ATOM 542 C C . ASP A 1 73 ? -5.299 4.888 -3.467 1.00 91.50 73 ASP A C 1
ATOM 544 O O . ASP A 1 73 ? -4.325 5.232 -2.798 1.00 91.50 73 ASP A O 1
ATOM 548 N N . GLN A 1 74 ? -6.525 5.326 -3.175 1.00 91.12 74 GLN A N 1
ATOM 549 C CA . GLN A 1 74 ? -6.821 6.161 -2.002 1.00 91.12 74 GLN A CA 1
ATOM 550 C C . GLN A 1 74 ? -6.961 5.351 -0.704 1.00 91.12 74 GLN A C 1
ATOM 552 O O . GLN A 1 74 ? -6.958 5.926 0.385 1.00 91.12 74 GLN A O 1
ATOM 557 N N . SER A 1 75 ? -7.101 4.031 -0.801 1.00 92.94 75 SER A N 1
ATOM 558 C CA . SER A 1 75 ? -7.317 3.113 0.319 1.00 92.94 75 SER A CA 1
ATOM 559 C C . SER A 1 75 ? -6.028 2.532 0.905 1.00 92.94 75 SER A C 1
ATOM 561 O O . SER A 1 75 ? -6.074 1.972 2.000 1.00 92.94 75 SER A O 1
ATOM 563 N N . TYR A 1 76 ? -4.881 2.677 0.234 1.00 95.19 76 TYR A N 1
ATOM 564 C CA . TYR A 1 76 ? -3.588 2.192 0.720 1.00 95.19 76 TYR A CA 1
ATOM 565 C C . TYR A 1 76 ? -2.434 3.143 0.403 1.00 95.19 76 TYR A C 1
ATOM 567 O O . TYR A 1 76 ? -2.536 4.039 -0.431 1.00 95.19 76 TYR A O 1
ATOM 575 N N . THR A 1 77 ? -1.302 2.912 1.060 1.00 95.31 77 THR A N 1
ATOM 576 C CA . THR A 1 77 ? -0.011 3.527 0.752 1.00 95.31 77 THR A CA 1
ATOM 577 C C . THR A 1 77 ? 1.015 2.464 0.384 1.00 95.31 77 THR A C 1
ATOM 579 O O . THR A 1 77 ? 0.950 1.322 0.843 1.00 95.31 77 THR A O 1
ATOM 582 N N . VAL A 1 78 ? 1.978 2.850 -0.451 1.00 96.62 78 VAL A N 1
ATOM 583 C CA . VAL A 1 78 ? 3.043 1.972 -0.945 1.00 96.62 78 VAL A CA 1
ATOM 584 C C . VAL A 1 78 ? 4.383 2.515 -0.473 1.00 96.62 78 VAL A C 1
ATOM 586 O O . VAL A 1 78 ? 4.677 3.692 -0.666 1.00 96.62 78 VAL A O 1
ATOM 589 N N . THR A 1 79 ? 5.193 1.667 0.158 1.00 95.56 79 THR A N 1
ATOM 590 C CA . THR A 1 79 ? 6.503 2.040 0.709 1.00 95.56 79 THR A CA 1
ATOM 591 C C . THR A 1 79 ? 7.603 1.114 0.172 1.00 95.56 79 THR A C 1
ATOM 593 O O . THR A 1 79 ? 7.432 -0.102 0.228 1.00 95.56 79 THR A O 1
ATOM 596 N N . PRO A 1 80 ? 8.749 1.639 -0.301 1.00 94.31 80 PRO A N 1
ATOM 597 C CA . PRO A 1 80 ? 9.037 3.059 -0.507 1.00 94.31 80 PRO A CA 1
ATOM 598 C C . PRO A 1 80 ? 8.268 3.631 -1.707 1.00 94.31 80 PRO A C 1
ATOM 600 O O . PRO A 1 80 ? 7.976 2.916 -2.665 1.00 94.31 80 PRO A O 1
ATOM 603 N N . SER A 1 81 ? 7.999 4.937 -1.684 1.00 89.50 81 SER A N 1
ATOM 604 C CA . SER A 1 81 ? 7.468 5.647 -2.849 1.00 89.50 81 SER A CA 1
ATOM 605 C C . SER A 1 81 ? 8.507 5.639 -3.970 1.00 89.50 81 SER A C 1
ATOM 607 O O . SER A 1 81 ? 9.604 6.180 -3.814 1.00 89.50 81 SER A O 1
ATOM 609 N N . ARG A 1 82 ? 8.166 5.030 -5.106 1.00 87.19 82 ARG A N 1
ATOM 610 C CA . ARG A 1 82 ? 9.026 4.942 -6.292 1.00 87.19 82 ARG A CA 1
ATOM 611 C C . ARG A 1 82 ? 8.318 5.523 -7.509 1.00 87.19 82 ARG A C 1
ATOM 613 O O . ARG A 1 82 ? 7.100 5.451 -7.619 1.00 87.19 82 ARG A O 1
ATOM 620 N N . THR A 1 83 ? 9.095 6.069 -8.438 1.00 86.00 83 THR A N 1
ATOM 621 C CA . THR A 1 83 ? 8.614 6.517 -9.757 1.00 86.00 83 THR A CA 1
ATOM 622 C C . THR A 1 83 ? 8.667 5.409 -10.814 1.00 86.00 83 THR A C 1
ATOM 624 O O . THR A 1 83 ? 8.107 5.566 -11.894 1.00 86.00 83 THR A O 1
ATOM 627 N N . SER A 1 84 ? 9.330 4.292 -10.505 1.00 88.31 84 SER A N 1
ATOM 628 C CA . SER A 1 84 ? 9.442 3.083 -11.325 1.00 88.31 84 SER A CA 1
ATOM 629 C C . SER A 1 84 ? 9.739 1.885 -10.424 1.00 88.31 84 SER A C 1
ATOM 631 O O . SER 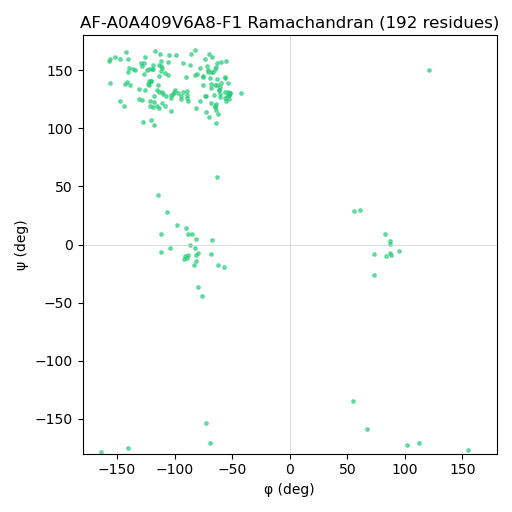A 1 84 ? 10.559 2.009 -9.511 1.00 88.31 84 SER A O 1
ATOM 633 N N . ILE A 1 85 ? 9.103 0.746 -10.691 1.00 91.44 85 ILE A N 1
ATOM 634 C CA . ILE A 1 85 ? 9.308 -0.514 -9.969 1.00 91.44 85 ILE A CA 1
ATOM 635 C C . ILE A 1 85 ? 9.825 -1.517 -10.994 1.00 91.44 85 ILE A C 1
ATOM 637 O O . ILE A 1 85 ? 9.145 -1.762 -11.986 1.00 91.44 85 ILE A O 1
ATOM 641 N N . ILE A 1 86 ? 11.034 -2.030 -10.796 1.00 92.19 86 ILE A N 1
ATOM 642 C CA . ILE A 1 86 ? 11.710 -2.935 -11.737 1.00 92.19 86 ILE A CA 1
ATOM 643 C C . ILE A 1 86 ? 11.961 -4.299 -11.103 1.00 92.19 86 ILE A C 1
ATOM 645 O O . ILE A 1 86 ? 11.832 -4.439 -9.889 1.00 92.19 86 ILE A O 1
ATOM 649 N N . ASP A 1 87 ? 12.318 -5.288 -11.920 1.00 93.25 87 ASP A N 1
ATOM 650 C CA . ASP A 1 87 ? 12.668 -6.638 -11.464 1.00 93.25 87 ASP A CA 1
ATOM 651 C C . ASP A 1 87 ? 13.557 -6.633 -10.202 1.00 93.25 87 ASP A C 1
ATOM 653 O O . ASP A 1 87 ? 14.560 -5.915 -10.115 1.00 93.25 87 ASP A O 1
ATOM 657 N N . GLY A 1 88 ? 13.154 -7.423 -9.205 1.00 93.62 88 GLY A N 1
ATOM 658 C CA . GLY A 1 88 ? 13.806 -7.542 -7.901 1.00 93.62 88 GLY A CA 1
ATOM 659 C C . GLY A 1 88 ? 13.419 -6.473 -6.874 1.00 93.62 88 GLY A C 1
ATOM 660 O O . GLY A 1 88 ? 13.754 -6.619 -5.695 1.00 93.62 88 GLY A O 1
ATOM 661 N N . ASP A 1 89 ? 12.701 -5.416 -7.263 1.00 95.56 89 ASP A N 1
ATOM 662 C CA . ASP A 1 89 ? 12.191 -4.436 -6.308 1.00 95.56 89 ASP A CA 1
ATOM 663 C C . ASP A 1 89 ? 11.102 -5.032 -5.416 1.00 95.56 89 ASP A C 1
ATOM 665 O O . ASP A 1 89 ? 10.186 -5.706 -5.884 1.00 95.56 89 ASP A O 1
ATOM 669 N N . ILE A 1 90 ? 11.160 -4.694 -4.127 1.00 96.38 90 ILE A N 1
ATOM 670 C CA . ILE A 1 90 ? 10.124 -5.031 -3.150 1.00 96.38 90 ILE A CA 1
ATOM 671 C C . ILE A 1 90 ? 9.391 -3.752 -2.750 1.00 96.38 90 ILE A C 1
ATOM 673 O O . ILE A 1 90 ? 10.017 -2.755 -2.368 1.00 96.38 90 ILE A O 1
ATOM 677 N N . VAL A 1 91 ? 8.062 -3.795 -2.816 1.00 96.69 91 VAL A N 1
ATOM 678 C CA . VAL A 1 91 ? 7.168 -2.740 -2.338 1.00 96.69 91 VAL A CA 1
ATOM 679 C C . VAL A 1 91 ? 6.230 -3.279 -1.268 1.00 96.69 91 VAL A C 1
ATOM 681 O O . VAL A 1 91 ? 5.736 -4.400 -1.351 1.00 96.69 91 VAL A O 1
ATOM 684 N N . ILE A 1 92 ? 5.991 -2.470 -0.242 1.00 97.06 92 ILE A N 1
ATOM 685 C CA . ILE A 1 92 ? 5.142 -2.810 0.895 1.00 97.06 92 ILE A CA 1
ATOM 686 C C . ILE A 1 92 ? 3.857 -2.004 0.793 1.00 97.06 92 ILE A C 1
ATOM 688 O O . ILE A 1 92 ? 3.889 -0.772 0.832 1.00 97.06 92 ILE A O 1
ATOM 692 N N . VAL A 1 93 ? 2.733 -2.703 0.686 1.00 96.94 93 VAL A N 1
ATOM 693 C CA . VAL A 1 93 ? 1.397 -2.112 0.682 1.00 96.94 93 VAL A CA 1
ATOM 694 C C . VAL A 1 93 ? 0.854 -2.100 2.107 1.00 96.94 93 VAL A C 1
ATOM 696 O O . VAL A 1 93 ? 0.888 -3.121 2.792 1.00 96.94 93 VAL A O 1
ATOM 699 N N . ASN A 1 94 ? 0.336 -0.951 2.540 1.00 95.31 94 ASN A N 1
ATOM 700 C CA . ASN A 1 94 ? -0.303 -0.760 3.842 1.00 95.31 94 ASN A CA 1
ATOM 701 C C . ASN A 1 94 ? -1.675 -0.123 3.626 1.00 95.31 94 ASN A C 1
ATOM 703 O O . ASN A 1 94 ? -1.744 0.948 3.020 1.00 95.31 94 ASN A O 1
ATOM 707 N N . CYS A 1 95 ? -2.756 -0.729 4.123 1.00 94.44 95 CYS A N 1
ATOM 708 C CA . CYS A 1 95 ? -4.057 -0.062 4.087 1.00 94.44 95 CYS A CA 1
ATOM 709 C C . CYS A 1 95 ? -4.026 1.219 4.933 1.00 94.44 95 CYS A C 1
ATOM 711 O O . CYS A 1 95 ? -3.410 1.274 5.998 1.00 94.44 95 CYS A O 1
ATOM 713 N N . ASN A 1 96 ? -4.708 2.252 4.452 1.00 92.44 96 ASN A N 1
ATOM 714 C CA . ASN A 1 96 ? -4.850 3.512 5.166 1.00 92.44 96 ASN A CA 1
ATOM 715 C C . ASN A 1 96 ? -5.709 3.327 6.423 1.00 92.44 96 ASN A C 1
ATOM 717 O O . ASN A 1 96 ? -6.475 2.369 6.547 1.00 92.44 96 ASN A O 1
ATOM 721 N N . THR A 1 97 ? -5.614 4.266 7.364 1.00 88.19 97 THR A N 1
ATOM 722 C CA . THR A 1 97 ? -6.413 4.235 8.595 1.00 88.19 97 THR A CA 1
ATOM 723 C C . THR A 1 97 ? -7.902 4.086 8.281 1.00 88.19 97 THR A C 1
ATOM 725 O O . THR A 1 97 ? -8.460 4.846 7.494 1.00 88.19 97 THR A O 1
ATOM 728 N N . GLY A 1 98 ? -8.545 3.105 8.917 1.00 87.69 98 GLY A N 1
ATOM 729 C CA . GLY A 1 98 ? -9.957 2.786 8.701 1.00 87.69 98 GLY A CA 1
ATOM 730 C C . GLY A 1 98 ? -10.226 1.819 7.544 1.00 87.69 98 GLY A C 1
ATOM 731 O O . GLY A 1 98 ? -11.382 1.469 7.323 1.00 87.69 98 GLY A O 1
ATOM 732 N N . TYR A 1 99 ? -9.187 1.345 6.853 1.00 92.50 99 TYR A N 1
ATOM 733 C CA . TYR A 1 99 ? -9.261 0.297 5.839 1.00 92.50 99 TYR A CA 1
ATOM 734 C C . TYR A 1 99 ? -8.561 -0.977 6.310 1.00 92.50 99 TYR A C 1
ATOM 736 O O . TYR A 1 99 ? -7.636 -0.934 7.120 1.00 92.50 99 TYR A O 1
ATOM 744 N N . THR A 1 100 ? -8.998 -2.109 5.768 1.00 93.25 100 THR A N 1
ATOM 745 C CA . THR A 1 100 ? -8.452 -3.432 6.049 1.00 93.25 100 THR A CA 1
ATOM 746 C C . THR A 1 100 ? -8.281 -4.233 4.767 1.00 93.25 100 THR A C 1
ATOM 748 O O . THR A 1 100 ? -9.043 -4.067 3.804 1.00 93.25 100 THR A O 1
ATOM 751 N N . PHE A 1 101 ? -7.301 -5.131 4.762 1.00 94.75 101 PHE A N 1
ATOM 752 C CA . PHE A 1 101 ? -7.101 -6.039 3.646 1.00 94.75 101 PHE A CA 1
ATOM 753 C C . PHE A 1 101 ? -8.277 -7.001 3.504 1.00 94.75 101 PHE A C 1
ATOM 755 O O . PHE A 1 101 ? -8.795 -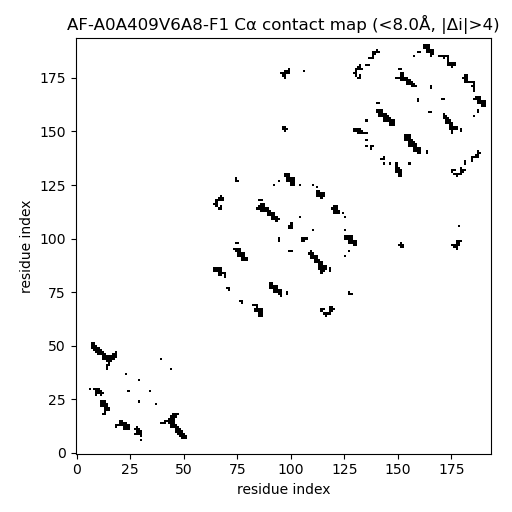7.547 4.478 1.00 94.75 101 PHE A O 1
ATOM 762 N N . GLN A 1 102 ? -8.694 -7.217 2.263 1.00 93.19 102 GLN A N 1
ATOM 763 C CA . GLN A 1 102 ? -9.621 -8.285 1.916 1.00 93.19 102 GLN A CA 1
ATOM 764 C C . GLN A 1 102 ? -8.887 -9.616 1.752 1.00 93.19 102 GLN A C 1
ATOM 766 O O . GLN A 1 102 ? -7.657 -9.668 1.665 1.00 93.19 102 GLN A O 1
ATOM 771 N N . ALA A 1 103 ? -9.653 -10.707 1.687 1.00 92.31 103 ALA A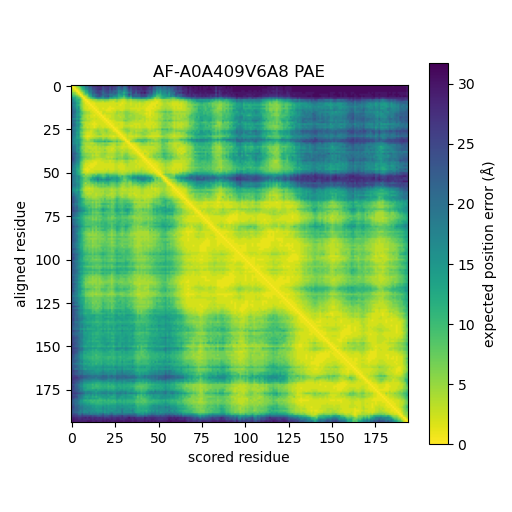 N 1
ATOM 772 C CA . ALA A 1 103 ? -9.109 -12.011 1.338 1.00 92.31 103 ALA A CA 1
ATOM 773 C C . ALA A 1 103 ? -8.331 -11.928 0.003 1.00 92.31 103 ALA A C 1
ATOM 775 O O . ALA A 1 103 ? -8.789 -11.256 -0.923 1.00 92.31 103 ALA A O 1
ATOM 776 N N . PRO A 1 104 ? -7.168 -12.590 -0.111 1.00 95.00 104 PRO A N 1
ATOM 777 C CA . PRO A 1 104 ? -6.612 -13.569 0.829 1.00 95.00 104 PRO A CA 1
ATOM 778 C C . PRO A 1 104 ? -5.772 -12.982 1.980 1.00 95.00 104 PRO A C 1
ATOM 780 O O . PRO A 1 104 ? -5.305 -13.742 2.817 1.00 95.00 104 PRO A O 1
ATOM 783 N N . TYR A 1 105 ? -5.595 -11.663 2.060 1.00 94.88 105 TYR A N 1
ATOM 784 C CA . TYR A 1 105 ? -4.684 -11.005 3.011 1.00 94.88 105 TYR A CA 1
ATOM 785 C C . TYR A 1 105 ? -5.383 -10.468 4.270 1.00 94.88 105 TYR A C 1
ATOM 787 O O . TYR A 1 105 ? -4.855 -9.601 4.964 1.00 94.88 105 TYR A O 1
ATOM 795 N N . ALA A 1 106 ? -6.602 -10.928 4.552 1.00 91.00 106 ALA A N 1
ATOM 796 C CA . ALA A 1 106 ? -7.394 -10.423 5.666 1.00 91.00 106 ALA A CA 1
ATOM 797 C C . ALA A 1 106 ? -6.677 -10.643 7.009 1.00 91.00 106 ALA A C 1
ATOM 799 O O . ALA A 1 106 ? -6.260 -11.754 7.325 1.00 91.00 106 ALA A O 1
ATOM 800 N N . GLY A 1 107 ? -6.570 -9.577 7.806 1.00 87.50 107 GLY A N 1
ATOM 801 C CA . GLY A 1 107 ? -5.887 -9.594 9.104 1.00 87.50 107 GLY A CA 1
ATOM 802 C C . GLY A 1 107 ? -4.381 -9.319 9.048 1.00 87.50 107 GLY A C 1
ATOM 803 O O . GLY A 1 107 ? -3.778 -9.123 10.101 1.00 87.50 107 GLY A O 1
ATOM 804 N N . GLU A 1 108 ? -3.781 -9.244 7.858 1.00 92.44 108 GLU A N 1
ATOM 805 C CA . GLU A 1 108 ? -2.379 -8.853 7.712 1.00 92.44 108 GLU A CA 1
ATOM 806 C C . GLU A 1 108 ? -2.168 -7.374 8.064 1.00 92.44 108 GLU A C 1
ATOM 808 O O . GLU A 1 108 ? -3.034 -6.524 7.850 1.00 92.44 108 GLU A O 1
ATOM 813 N N . ALA A 1 109 ? -0.988 -7.048 8.591 1.00 91.06 109 ALA A N 1
ATOM 814 C CA . ALA A 1 109 ? -0.618 -5.658 8.861 1.00 91.06 109 ALA A CA 1
ATOM 815 C C . ALA A 1 109 ? -0.146 -4.936 7.588 1.00 91.06 109 ALA A C 1
ATOM 817 O O . ALA A 1 109 ? -0.411 -3.750 7.405 1.00 91.06 109 ALA A O 1
ATOM 818 N N . HIS A 1 110 ? 0.560 -5.654 6.714 1.00 95.06 110 HIS A N 1
ATOM 819 C CA . HIS A 1 110 ? 1.086 -5.161 5.445 1.00 95.06 110 HIS A CA 1
ATOM 820 C C . HIS A 1 110 ? 1.314 -6.328 4.481 1.00 95.06 110 HIS A C 1
ATOM 822 O O . HIS A 1 110 ? 1.500 -7.465 4.908 1.00 95.06 110 HIS A O 1
ATOM 828 N N . VAL A 1 111 ? 1.350 -6.042 3.179 1.00 97.19 111 VAL A N 1
ATOM 829 C CA . VAL A 1 111 ? 1.633 -7.044 2.142 1.00 97.19 111 VAL A CA 1
ATOM 830 C C . VAL A 1 111 ? 2.855 -6.608 1.346 1.00 97.19 111 VAL A C 1
ATOM 832 O O . VAL A 1 111 ? 2.855 -5.546 0.727 1.00 97.19 111 VAL A O 1
ATOM 835 N N . ALA A 1 112 ? 3.904 -7.431 1.365 1.00 97.50 112 ALA A N 1
ATOM 836 C CA . ALA A 1 112 ? 5.089 -7.235 0.538 1.00 97.50 112 ALA A CA 1
ATOM 837 C C . ALA A 1 112 ? 4.915 -7.927 -0.821 1.00 97.50 112 ALA A C 1
ATOM 839 O O . ALA A 1 112 ? 4.631 -9.133 -0.869 1.00 97.50 112 ALA A O 1
ATOM 840 N N . LEU A 1 113 ? 5.112 -7.147 -1.885 1.00 97.62 113 LEU A N 1
ATOM 841 C CA . LEU A 1 113 ? 5.079 -7.564 -3.282 1.00 97.62 113 LEU A CA 1
ATOM 842 C C . LEU A 1 113 ? 6.466 -7.384 -3.897 1.00 97.62 113 LEU A C 1
ATOM 844 O O . LEU A 1 113 ? 7.079 -6.324 -3.755 1.00 97.62 113 LEU A O 1
ATOM 848 N N . THR A 1 114 ? 6.936 -8.406 -4.597 1.00 97.19 114 THR A N 1
ATOM 849 C CA . THR A 1 114 ? 8.216 -8.419 -5.307 1.00 97.19 114 THR A CA 1
ATOM 850 C C . THR A 1 114 ? 7.949 -8.353 -6.799 1.00 97.19 114 THR A C 1
ATOM 852 O O . THR A 1 114 ? 7.169 -9.152 -7.311 1.00 97.19 114 THR A O 1
ATOM 855 N N . CYS A 1 115 ? 8.582 -7.419 -7.502 1.00 95.88 115 CYS A N 1
ATOM 856 C CA . CYS A 1 115 ? 8.496 -7.363 -8.954 1.00 95.88 115 CYS A CA 1
ATOM 857 C C . CYS A 1 115 ? 9.328 -8.486 -9.579 1.00 95.88 115 CYS A C 1
ATOM 859 O O . CYS A 1 115 ? 10.503 -8.639 -9.237 1.00 95.88 115 CYS A O 1
ATOM 861 N N . GLN A 1 116 ? 8.715 -9.272 -10.459 1.00 94.62 116 GLN A N 1
ATOM 862 C CA . GLN A 1 116 ? 9.325 -10.429 -11.101 1.00 94.62 116 GLN A CA 1
ATOM 863 C C . GLN A 1 116 ? 9.835 -10.102 -12.517 1.00 94.62 116 GLN A C 1
ATOM 865 O O . GLN A 1 116 ? 9.425 -9.103 -13.119 1.00 94.62 116 GLN A O 1
ATOM 870 N N . PRO A 1 117 ? 10.709 -10.954 -13.092 1.00 90.56 117 PRO A N 1
ATOM 871 C CA . PRO A 1 117 ? 11.283 -10.723 -14.416 1.00 90.56 117 PRO A CA 1
ATOM 872 C C . PRO A 1 117 ? 10.267 -10.692 -15.562 1.00 90.56 117 PRO A C 1
ATOM 874 O O . PRO A 1 117 ? 10.592 -10.193 -16.636 1.00 90.56 117 PRO A O 1
ATOM 877 N N . ASP A 1 118 ? 9.056 -11.207 -15.370 1.00 89.25 118 ASP A N 1
ATOM 878 C CA . ASP A 1 118 ? 7.958 -11.145 -16.341 1.00 89.25 118 ASP A CA 1
ATOM 879 C C . ASP A 1 118 ? 7.179 -9.816 -16.298 1.00 89.25 118 ASP A C 1
ATOM 881 O O . ASP A 1 118 ? 6.328 -9.580 -17.152 1.00 89.25 118 ASP A O 1
ATOM 885 N N . GLY A 1 119 ? 7.520 -8.912 -15.371 1.00 88.75 119 GLY A N 1
ATOM 886 C CA . GLY A 1 119 ? 6.844 -7.627 -15.190 1.00 88.75 119 GLY A CA 1
ATOM 887 C C . GLY A 1 119 ? 5.573 -7.713 -14.343 1.00 88.75 119 GLY A C 1
ATOM 888 O O . GLY A 1 119 ? 4.842 -6.723 -14.248 1.00 88.75 119 GLY A O 1
ATOM 889 N N . GLU A 1 120 ? 5.316 -8.858 -13.709 1.00 92.62 120 GLU A N 1
ATOM 890 C CA . GLU A 1 120 ? 4.236 -9.028 -12.744 1.00 92.62 120 GLU A CA 1
ATOM 891 C C . GLU A 1 120 ? 4.763 -9.062 -11.304 1.00 92.62 120 GLU A C 1
ATOM 893 O O . GLU A 1 120 ? 5.955 -9.212 -11.032 1.00 92.62 120 GLU A O 1
ATOM 898 N N . TYR A 1 121 ? 3.860 -8.857 -10.347 1.00 96.38 121 TYR A N 1
ATOM 899 C CA . TYR A 1 121 ? 4.185 -9.042 -8.938 1.00 96.38 121 TYR A CA 1
ATOM 900 C C . TYR A 1 121 ? 4.089 -10.522 -8.566 1.00 96.38 121 TYR A C 1
ATOM 902 O O . TYR A 1 121 ? 3.181 -11.218 -9.010 1.00 96.38 121 TYR A O 1
ATOM 910 N N . ASP A 1 122 ? 4.956 -10.966 -7.656 1.00 96.94 122 ASP A N 1
ATOM 911 C CA . ASP A 1 122 ? 4.988 -12.336 -7.121 1.00 96.94 122 ASP A CA 1
ATOM 912 C C . ASP A 1 122 ? 3.671 -12.797 -6.474 1.00 96.94 122 ASP A C 1
ATOM 914 O O . ASP A 1 122 ? 3.447 -13.993 -6.271 1.00 96.94 122 ASP A O 1
ATOM 918 N N . LYS A 1 123 ? 2.808 -11.846 -6.112 1.00 96.00 123 LYS A N 1
ATOM 919 C CA . LYS A 1 123 ? 1.488 -12.078 -5.537 1.00 96.00 123 LYS A CA 1
ATOM 920 C C . LYS A 1 123 ? 0.487 -11.081 -6.099 1.00 96.00 123 LYS A C 1
ATOM 922 O O . LYS A 1 123 ? 0.832 -9.985 -6.539 1.00 96.00 123 LYS A O 1
ATOM 927 N N . THR A 1 124 ? -0.791 -11.430 -5.998 1.00 95.25 124 THR A N 1
ATOM 928 C CA . THR A 1 124 ? -1.882 -10.534 -6.384 1.00 95.25 124 THR A CA 1
ATOM 929 C C . THR A 1 124 ? -1.858 -9.264 -5.540 1.00 95.25 124 THR A C 1
ATOM 931 O O . THR A 1 124 ? -1.777 -9.339 -4.311 1.00 95.25 124 THR A O 1
ATOM 934 N N . VAL A 1 125 ? -1.983 -8.109 -6.193 1.00 95.06 125 VAL A N 1
ATOM 935 C CA . VAL A 1 125 ? -2.090 -6.810 -5.521 1.00 95.06 125 VAL A CA 1
ATOM 936 C C . VAL A 1 125 ? -3.277 -6.840 -4.546 1.00 95.06 125 VAL A C 1
ATOM 938 O O . VAL A 1 125 ? -4.385 -7.201 -4.951 1.00 95.06 125 VAL A O 1
ATOM 941 N N . PRO A 1 126 ? -3.074 -6.503 -3.262 1.00 96.19 126 PRO A N 1
ATOM 942 C CA . PRO A 1 126 ? -4.131 -6.584 -2.269 1.00 96.19 126 PRO A CA 1
ATOM 943 C C . PRO A 1 126 ? -5.187 -5.496 -2.481 1.00 96.19 126 PRO A C 1
ATOM 945 O O . PRO A 1 126 ? -4.888 -4.384 -2.915 1.00 96.19 126 PRO A O 1
ATOM 948 N N . VAL A 1 127 ? -6.425 -5.803 -2.098 1.00 95.31 127 VAL A N 1
ATOM 949 C CA . VAL A 1 127 ? -7.528 -4.836 -2.075 1.00 95.31 127 VAL A CA 1
ATOM 950 C C . VAL A 1 127 ? -7.768 -4.400 -0.636 1.00 95.31 127 VAL A C 1
ATOM 952 O O . VAL A 1 127 ? -7.983 -5.237 0.244 1.00 95.31 127 VAL A O 1
ATOM 955 N N . CYS A 1 128 ? -7.758 -3.090 -0.406 1.00 95.19 128 CYS A N 1
ATOM 956 C CA . CYS A 1 128 ? -8.162 -2.495 0.860 1.00 95.19 128 CYS A CA 1
ATOM 957 C C . CYS A 1 128 ? -9.617 -2.039 0.753 1.00 95.19 128 CYS A C 1
ATOM 959 O O . CYS A 1 128 ? -9.999 -1.344 -0.185 1.00 95.19 128 CYS A O 1
ATOM 961 N N . SER A 1 129 ? -10.440 -2.422 1.724 1.00 93.31 129 SER A N 1
ATOM 962 C CA . SER A 1 129 ? -11.811 -1.921 1.846 1.00 93.31 129 SER A CA 1
ATOM 963 C C . SER A 1 129 ? -12.029 -1.346 3.237 1.00 93.31 129 SER A C 1
ATOM 965 O O . SER A 1 129 ? -11.237 -1.600 4.146 1.00 93.31 129 SER A O 1
ATOM 967 N N . GLN A 1 130 ? -13.059 -0.520 3.397 1.00 92.12 130 GLN A N 1
ATOM 968 C CA . GLN A 1 130 ? -13.329 0.111 4.679 1.00 92.12 130 GLN A CA 1
ATOM 969 C C . GLN A 1 130 ? -13.582 -0.965 5.744 1.00 92.12 130 GLN A C 1
ATOM 971 O O . GLN A 1 130 ? -14.416 -1.852 5.563 1.00 92.12 130 GLN A O 1
ATOM 976 N N . ALA A 1 131 ? -12.848 -0.892 6.853 1.00 92.69 131 ALA A N 1
ATOM 977 C CA . ALA A 1 131 ? -12.978 -1.833 7.954 1.00 92.69 131 ALA A CA 1
ATOM 978 C C . ALA A 1 131 ? -14.404 -1.772 8.511 1.00 92.69 131 ALA A C 1
ATOM 980 O O . ALA A 1 131 ? -14.939 -0.681 8.706 1.00 92.69 131 ALA A O 1
ATOM 981 N N . PHE A 1 132 ? -15.019 -2.920 8.778 1.00 92.50 132 PHE A N 1
ATOM 982 C CA . PHE A 1 132 ? -16.374 -2.993 9.320 1.00 92.50 132 PHE A CA 1
ATOM 983 C C . PHE A 1 132 ? -16.335 -3.676 10.682 1.00 92.50 132 PHE A C 1
ATOM 985 O O . PHE A 1 132 ? -16.232 -4.896 10.765 1.00 92.50 132 PHE A O 1
ATOM 992 N N . CYS A 1 133 ? -16.438 -2.892 11.757 1.00 92.56 133 CYS A N 1
ATOM 993 C CA . CYS A 1 133 ? -16.397 -3.422 13.123 1.00 92.56 133 CYS A CA 1
ATOM 994 C C . CYS A 1 133 ? -17.727 -4.035 13.578 1.00 92.56 133 CYS A C 1
ATOM 996 O O . CYS A 1 133 ? -17.814 -4.615 14.661 1.00 92.56 133 CYS A O 1
ATOM 998 N N . GLY A 1 134 ? -18.787 -3.890 12.778 1.00 92.31 134 GLY A N 1
ATOM 999 C CA . GLY A 1 134 ? -20.114 -4.372 13.131 1.00 92.31 134 GLY A CA 1
ATOM 1000 C C . GLY A 1 134 ? -20.723 -3.617 14.312 1.00 92.31 134 GLY A C 1
ATOM 1001 O O . GLY A 1 134 ? -20.367 -2.475 14.609 1.00 92.31 134 GLY A O 1
ATOM 1002 N N . LYS A 1 135 ? -21.697 -4.253 14.970 1.00 94.12 135 LYS A N 1
ATOM 1003 C CA . LYS A 1 135 ? -22.471 -3.643 16.058 1.00 94.12 135 LYS A CA 1
ATOM 1004 C C . LYS A 1 135 ? -21.560 -3.253 17.227 1.00 94.12 135 LYS A C 1
ATOM 1006 O O . LYS A 1 135 ? -20.777 -4.069 17.700 1.00 94.12 135 LYS A O 1
ATOM 1011 N N . VAL A 1 136 ? -21.740 -2.029 17.724 1.00 96.06 136 VAL A N 1
ATOM 1012 C CA . VAL A 1 136 ? -21.056 -1.529 18.923 1.00 96.06 136 VAL A CA 1
ATOM 1013 C C . VAL A 1 136 ? -21.305 -2.484 20.108 1.00 96.06 136 VAL A C 1
ATOM 1015 O O . VAL A 1 136 ? -22.472 -2.798 20.381 1.00 96.06 136 VAL A O 1
ATOM 1018 N N . PRO A 1 137 ? -20.256 -2.949 20.813 1.00 95.81 137 PRO A N 1
ATOM 1019 C CA . PRO A 1 137 ? -20.399 -3.846 21.957 1.00 95.81 137 PRO A CA 1
ATOM 1020 C C . PRO A 1 137 ? -21.242 -3.221 23.073 1.00 95.81 137 PRO A C 1
ATOM 1022 O O . PRO A 1 137 ? -21.086 -2.044 23.393 1.00 95.81 137 PRO A O 1
ATOM 1025 N N . ALA A 1 138 ? -22.126 -4.000 23.695 1.00 95.06 138 ALA A N 1
ATOM 1026 C CA . ALA A 1 138 ? -22.821 -3.564 24.905 1.00 95.06 138 ALA A CA 1
ATOM 1027 C C . ALA A 1 138 ? -21.898 -3.693 26.128 1.00 95.06 138 ALA A C 1
ATOM 1029 O O . ALA A 1 138 ? -21.022 -4.556 26.150 1.00 95.06 138 ALA A O 1
ATOM 1030 N N . ILE A 1 139 ? -22.124 -2.860 27.144 1.00 95.75 139 ILE A N 1
ATOM 1031 C CA . ILE A 1 139 ? -21.409 -2.917 28.425 1.00 95.75 139 ILE A CA 1
ATOM 1032 C C . ILE A 1 139 ? -22.383 -3.193 29.562 1.00 95.75 139 ILE A C 1
ATOM 1034 O O . ILE A 1 139 ? -23.570 -2.883 29.470 1.00 95.75 139 ILE A O 1
ATOM 1038 N N . GLU A 1 140 ? -21.876 -3.769 30.644 1.00 95.62 140 GLU A N 1
ATOM 1039 C CA . GLU A 1 140 ? -22.647 -3.925 31.871 1.00 95.62 140 GLU A CA 1
ATOM 1040 C C . GLU A 1 140 ? -22.755 -2.582 32.603 1.00 95.62 140 GLU A C 1
ATOM 1042 O O . GLU A 1 140 ? -21.815 -1.784 32.603 1.00 95.62 140 GLU A O 1
ATOM 1047 N N . ASN A 1 141 ? -23.903 -2.328 33.235 1.00 95.75 141 ASN A N 1
ATOM 1048 C CA . ASN A 1 141 ? -24.152 -1.119 34.027 1.00 95.75 141 ASN A CA 1
ATOM 1049 C C . ASN A 1 141 ? -23.935 0.201 33.264 1.00 95.75 141 ASN A C 1
ATOM 1051 O O . ASN A 1 141 ? -23.638 1.241 33.854 1.00 95.75 141 ASN A O 1
ATOM 1055 N N . GLY A 1 142 ? -24.133 0.166 31.950 1.00 95.56 142 GLY A N 1
ATOM 1056 C CA . GLY A 1 142 ? -24.120 1.321 31.068 1.00 95.56 142 GLY A CA 1
ATOM 1057 C C . GLY A 1 142 ? -24.766 0.994 29.728 1.00 95.56 142 GLY A C 1
ATOM 1058 O O . GLY A 1 142 ? -25.250 -0.115 29.501 1.00 95.56 142 GLY A O 1
ATOM 1059 N N . TYR A 1 143 ? -24.789 1.971 28.832 1.00 96.00 143 TYR A N 1
ATOM 1060 C CA . TYR A 1 143 ? -25.348 1.823 27.493 1.00 96.00 143 TYR A CA 1
ATOM 1061 C C . TYR A 1 143 ? -24.601 2.689 26.479 1.00 96.00 143 TYR A C 1
ATOM 1063 O O . TYR A 1 143 ? -23.924 3.656 26.829 1.00 96.00 143 TYR A O 1
ATOM 1071 N N . VAL A 1 144 ? -24.730 2.329 25.201 1.00 96.81 144 VAL A N 1
ATOM 1072 C CA . VAL A 1 144 ? -24.227 3.139 24.085 1.00 96.81 144 VAL A CA 1
ATOM 1073 C C . VAL A 1 144 ? -25.137 4.355 23.945 1.00 96.81 144 VAL A C 1
ATOM 1075 O O . VAL A 1 144 ? -26.312 4.215 23.610 1.00 96.81 144 VAL A O 1
ATOM 1078 N N . GLN A 1 145 ? -24.607 5.545 24.206 1.00 96.69 145 GLN A N 1
ATOM 1079 C CA . GLN A 1 145 ? -25.332 6.801 24.044 1.00 96.69 145 GLN A CA 1
ATOM 1080 C C . GLN A 1 145 ? -25.438 7.185 22.569 1.00 96.69 145 GLN A C 1
ATOM 1082 O O . GLN A 1 145 ? -26.495 7.618 22.111 1.00 96.69 145 GLN A O 1
ATOM 1087 N N . SER A 1 146 ? -24.340 7.050 21.829 1.00 96.12 146 SER A N 1
ATOM 1088 C CA . SER A 1 146 ? -24.289 7.383 20.410 1.00 96.12 146 SER A CA 1
ATOM 1089 C C . SER A 1 146 ? -23.173 6.628 19.698 1.00 96.12 146 SER A C 1
ATOM 1091 O O . SER A 1 146 ? -22.220 6.140 20.307 1.00 96.12 146 SER A O 1
ATOM 1093 N N . SER A 1 147 ? -23.303 6.527 18.380 1.00 95.75 147 SER A N 1
ATOM 1094 C CA . SER A 1 147 ? -22.270 6.013 17.491 1.00 95.75 147 SER A CA 1
ATOM 1095 C C . SER A 1 147 ? -22.300 6.811 16.197 1.00 95.75 147 SER A C 1
ATOM 1097 O O . SER A 1 147 ? -23.376 7.120 15.684 1.00 95.75 147 SER A O 1
ATOM 1099 N N . THR A 1 148 ? -21.126 7.156 15.674 1.00 94.75 148 THR A N 1
ATOM 1100 C CA . THR A 1 148 ? -21.012 7.864 14.393 1.00 94.75 148 THR A CA 1
ATOM 1101 C C . THR A 1 148 ? -21.112 6.924 13.189 1.00 94.75 148 THR A C 1
ATOM 1103 O O . THR A 1 148 ? -21.213 7.401 12.062 1.00 94.75 148 THR A O 1
ATOM 1106 N N . GLY A 1 149 ? -21.094 5.603 13.405 1.00 93.19 149 GLY A N 1
ATOM 1107 C CA . GLY A 1 149 ? -21.147 4.582 12.361 1.00 93.19 149 GLY A CA 1
ATOM 1108 C C . GLY A 1 149 ? -20.513 3.259 12.799 1.00 93.19 149 GLY A C 1
ATOM 1109 O O . GLY A 1 149 ? -20.084 3.109 13.940 1.00 93.19 149 GLY A O 1
ATOM 1110 N N . LEU A 1 150 ? -20.459 2.292 11.880 1.00 93.56 150 LEU A N 1
ATOM 1111 C CA . LEU A 1 150 ? -19.966 0.928 12.140 1.00 93.56 150 LEU A CA 1
ATOM 1112 C C . LEU A 1 150 ? -18.641 0.614 11.425 1.00 93.56 150 LEU A C 1
ATOM 1114 O O . LEU A 1 150 ? -18.223 -0.545 11.382 1.00 93.56 150 LEU A O 1
ATOM 1118 N N . PHE A 1 151 ? -18.012 1.627 10.830 1.00 93.50 151 PHE A N 1
ATOM 1119 C CA . PHE A 1 151 ? -16.846 1.469 9.976 1.00 93.50 151 PHE A CA 1
ATOM 1120 C C . PHE A 1 151 ? -15.581 2.079 10.586 1.00 93.50 151 PHE A C 1
ATOM 1122 O O . PHE A 1 151 ? -15.634 2.863 11.533 1.00 93.50 151 PHE A O 1
ATOM 1129 N N . GLY A 1 152 ? -14.424 1.702 10.044 1.00 91.00 152 GLY A N 1
ATOM 1130 C CA . GLY A 1 152 ? -13.117 2.160 10.501 1.00 91.00 152 GLY A CA 1
ATOM 1131 C C . GLY A 1 152 ? -13.039 3.685 10.586 1.00 91.00 152 GLY A C 1
ATOM 1132 O O . GLY A 1 152 ? -13.413 4.386 9.646 1.00 91.00 152 GLY A O 1
ATOM 1133 N N . GLY A 1 153 ? -12.565 4.191 11.726 1.00 88.75 153 GLY A N 1
ATOM 1134 C CA . GLY A 1 153 ? -12.527 5.622 12.040 1.00 88.75 153 GLY A CA 1
ATOM 1135 C C . GLY A 1 153 ? -13.800 6.171 12.700 1.00 88.75 153 GLY A C 1
ATOM 1136 O O . GLY A 1 153 ? -13.784 7.304 13.180 1.00 88.75 153 GLY A O 1
ATOM 1137 N N . ASN A 1 154 ? -14.890 5.395 12.779 1.00 93.19 154 A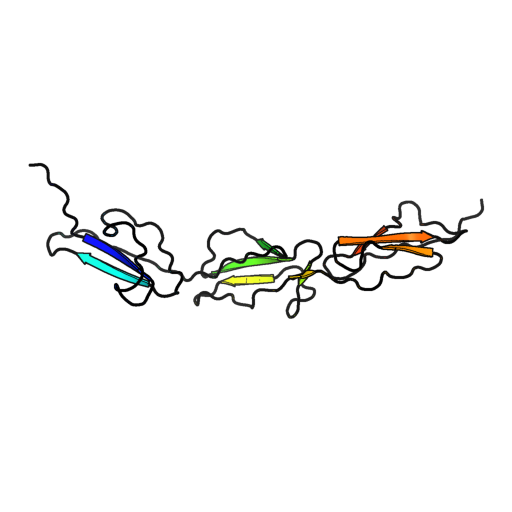SN A N 1
ATOM 1138 C CA . ASN A 1 154 ? -16.060 5.770 13.572 1.00 93.19 154 ASN A CA 1
ATOM 1139 C C . ASN A 1 154 ? -15.808 5.620 15.076 1.00 93.19 154 ASN A C 1
ATOM 1141 O O . ASN A 1 154 ? -14.937 4.874 15.522 1.00 93.19 154 ASN A O 1
ATOM 1145 N N . GLN A 1 155 ? -16.623 6.325 15.857 1.00 95.56 155 GLN A N 1
ATOM 1146 C CA . GLN A 1 155 ? -16.542 6.376 17.311 1.00 95.56 155 GLN A CA 1
ATOM 1147 C C . GLN A 1 155 ? -17.886 6.017 17.926 1.00 95.56 155 GLN A C 1
ATOM 1149 O O . GLN A 1 155 ? -18.939 6.344 17.370 1.00 95.56 155 GLN A O 1
ATOM 1154 N N . ALA A 1 156 ? -17.844 5.377 19.088 1.00 97.06 156 ALA A N 1
ATOM 1155 C CA . ALA A 1 156 ? -19.008 5.141 19.924 1.00 97.06 156 ALA A CA 1
ATOM 1156 C C . ALA A 1 156 ? -18.775 5.719 21.319 1.00 97.06 156 ALA A C 1
ATOM 1158 O O . ALA A 1 156 ? -17.684 5.589 21.872 1.00 97.06 156 ALA A O 1
ATOM 1159 N N . VAL A 1 157 ? -19.807 6.356 21.870 1.00 97.44 157 VAL A N 1
ATOM 1160 C CA . VAL A 1 157 ? -19.786 6.997 23.187 1.00 97.44 157 VAL A CA 1
ATOM 1161 C C . VAL A 1 157 ? -20.734 6.252 24.113 1.00 97.44 157 VAL A C 1
ATOM 1163 O O . VAL A 1 157 ? -21.887 5.991 23.761 1.00 97.44 157 VAL A O 1
ATOM 1166 N N . TYR A 1 158 ? -20.249 5.929 25.305 1.00 97.50 158 TYR A N 1
ATOM 1167 C CA . TYR A 1 158 ? -20.993 5.245 26.353 1.00 97.50 158 TYR A CA 1
ATOM 1168 C C . TYR A 1 158 ? -21.391 6.192 27.478 1.00 97.50 158 TYR A C 1
ATOM 1170 O O . TYR A 1 158 ? -20.747 7.208 27.734 1.00 97.50 158 TYR A O 1
ATOM 1178 N N . VAL A 1 159 ? -22.439 5.804 28.196 1.00 96.06 159 VAL A N 1
ATOM 1179 C CA . VAL A 1 159 ? -22.856 6.420 29.455 1.00 96.06 159 VAL A CA 1
ATOM 1180 C C . VAL A 1 159 ? -23.077 5.311 30.478 1.00 96.06 159 VAL A C 1
ATOM 1182 O O . VAL A 1 159 ? -23.704 4.296 30.172 1.00 96.06 159 VAL A O 1
ATOM 1185 N N . CYS A 1 160 ? -22.555 5.495 31.692 1.00 96.44 160 CYS A N 1
ATOM 1186 C CA . CYS A 1 160 ? -22.838 4.589 32.802 1.00 96.44 160 CYS A CA 1
ATOM 1187 C C . CYS A 1 160 ? -24.249 4.831 33.350 1.00 96.44 160 CYS A C 1
ATOM 1189 O O . CYS A 1 160 ? -24.733 5.963 33.397 1.00 96.44 160 CYS A O 1
ATOM 1191 N N . ASN A 1 161 ? -24.900 3.757 33.787 1.00 96.56 161 ASN A N 1
ATOM 1192 C CA . ASN A 1 161 ? -26.208 3.823 34.422 1.00 96.56 161 ASN A CA 1
ATOM 1193 C C . ASN A 1 161 ? -26.136 4.626 35.735 1.00 96.56 161 ASN A C 1
ATOM 1195 O O . ASN A 1 161 ? -25.076 4.692 36.367 1.00 96.56 161 ASN A O 1
ATOM 1199 N N . PRO A 1 162 ? -27.260 5.204 36.199 1.00 94.88 162 PRO A N 1
ATOM 1200 C CA . PRO A 1 162 ? -27.309 5.877 37.493 1.00 94.88 162 PRO A CA 1
ATOM 1201 C C . PRO A 1 162 ? -26.771 4.985 38.621 1.00 94.88 162 PRO A C 1
ATOM 1203 O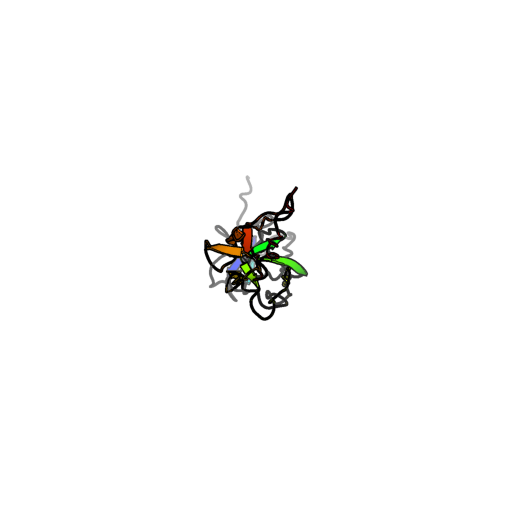 O . PRO A 1 162 ? -27.184 3.836 38.757 1.00 94.88 162 PRO A O 1
ATOM 1206 N N . GLY A 1 163 ? -25.855 5.520 39.432 1.00 93.75 163 GLY A N 1
ATOM 1207 C CA . GLY A 1 163 ? -25.181 4.769 40.500 1.00 93.75 163 GLY A CA 1
ATOM 1208 C C . GLY A 1 163 ? -23.827 4.162 40.111 1.00 93.75 163 GLY A C 1
ATOM 1209 O O . GLY A 1 163 ? -23.133 3.657 40.991 1.00 93.75 163 GLY A O 1
ATOM 1210 N N . PHE A 1 164 ? -23.422 4.260 38.841 1.00 95.12 164 PHE A N 1
ATOM 1211 C CA . PHE A 1 164 ? -22.154 3.741 38.329 1.00 95.12 164 PHE A CA 1
ATOM 1212 C C . PHE A 1 164 ? -21.309 4.842 37.683 1.00 95.12 164 PHE A C 1
ATOM 1214 O O . PHE A 1 164 ? -21.830 5.808 37.127 1.00 95.12 164 PHE A O 1
ATOM 1221 N N . THR A 1 165 ? -19.990 4.672 37.720 1.00 93.62 165 THR A N 1
ATOM 1222 C CA . THR A 1 165 ? -19.017 5.564 37.077 1.00 93.62 165 THR A CA 1
ATOM 1223 C C . THR A 1 165 ? -17.890 4.773 36.422 1.00 93.62 165 THR A C 1
ATOM 1225 O O . THR A 1 165 ? -17.555 3.687 36.908 1.00 93.62 165 THR A O 1
ATOM 1228 N N . PRO A 1 166 ? -17.263 5.305 35.358 1.00 93.00 166 PRO A N 1
ATOM 1229 C CA . PRO A 1 166 ? -16.050 4.705 34.822 1.00 93.00 166 PRO A CA 1
ATOM 1230 C C . PRO A 1 166 ? -14.906 4.788 35.849 1.00 93.00 166 PRO A C 1
ATOM 1232 O O . PRO A 1 166 ? -14.864 5.739 36.640 1.00 93.00 166 PRO A O 1
ATOM 1235 N N . PRO A 1 167 ? -13.947 3.846 35.832 1.00 90.50 167 PRO A N 1
ATOM 1236 C CA . PRO A 1 167 ? -12.723 3.971 36.610 1.00 90.50 167 PRO A CA 1
ATOM 1237 C C . PRO A 1 167 ? -11.980 5.267 36.266 1.00 90.50 167 PRO A C 1
ATOM 1239 O O . PRO A 1 167 ? -11.947 5.690 35.106 1.00 90.50 167 PRO A O 1
ATOM 1242 N N . THR A 1 168 ? -11.349 5.887 37.265 1.00 87.81 168 THR A N 1
ATOM 1243 C CA . THR A 1 168 ? -10.628 7.156 37.103 1.00 87.81 168 THR A CA 1
ATOM 1244 C C . THR A 1 168 ? -9.615 7.083 35.958 1.00 87.81 168 THR A C 1
ATOM 1246 O O . THR A 1 168 ? -8.748 6.213 35.951 1.00 87.81 168 THR A O 1
ATOM 1249 N N . GLY A 1 169 ? -9.717 8.009 34.999 1.00 84.44 169 GLY A N 1
ATOM 1250 C CA . GLY A 1 169 ? -8.833 8.070 33.828 1.00 84.44 169 GLY A CA 1
ATOM 1251 C C . GLY A 1 169 ? -9.270 7.216 32.632 1.00 84.44 169 GLY A C 1
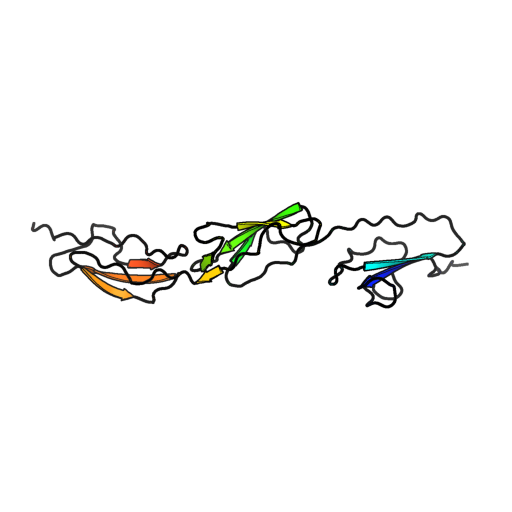ATOM 1252 O O . GLY A 1 169 ? -8.564 7.193 31.628 1.00 84.44 169 GLY A O 1
ATOM 1253 N N . THR A 1 170 ? -10.424 6.545 32.701 1.00 88.94 170 THR A N 1
ATOM 1254 C CA . THR A 1 170 ? -10.954 5.741 31.588 1.00 88.94 170 THR A CA 1
ATOM 1255 C C . THR A 1 170 ? -11.839 6.588 30.674 1.00 88.94 170 THR A C 1
ATOM 1257 O O . THR A 1 170 ? -12.731 7.295 31.142 1.00 88.94 170 THR A O 1
ATOM 1260 N N . SER A 1 171 ? -11.613 6.497 29.361 1.00 92.75 171 SER A N 1
ATOM 1261 C CA . SER A 1 171 ? -12.484 7.095 28.343 1.00 92.75 171 SER A CA 1
ATOM 1262 C C . SER A 1 171 ? -13.769 6.280 28.192 1.00 92.75 171 SER A C 1
ATOM 1264 O O . SER A 1 171 ? -13.717 5.056 28.115 1.00 92.75 171 SER A O 1
ATOM 1266 N N . LEU A 1 172 ? -14.917 6.953 28.090 1.00 95.50 172 LEU A N 1
ATOM 1267 C CA . LEU A 1 172 ? -16.184 6.331 27.684 1.00 95.50 172 LEU A CA 1
ATOM 1268 C C . LEU A 1 172 ? -16.383 6.337 26.159 1.00 95.50 172 LEU A C 1
ATOM 1270 O O . LEU A 1 172 ? -17.462 6.006 25.679 1.00 95.50 172 LEU A O 1
ATOM 1274 N N . THR A 1 173 ? -15.359 6.714 25.397 1.00 96.44 173 THR A N 1
ATOM 1275 C CA . THR A 1 173 ? -15.370 6.702 23.933 1.00 96.44 173 THR A CA 1
ATOM 1276 C C . THR A 1 173 ? -14.428 5.626 23.420 1.00 96.44 173 THR A C 1
ATOM 1278 O O . THR A 1 173 ? -13.272 5.590 23.847 1.00 96.44 173 THR A O 1
ATOM 1281 N N . ILE A 1 174 ? -14.910 4.807 22.484 1.00 95.81 174 ILE A N 1
ATOM 1282 C CA . ILE A 1 174 ? -14.119 3.802 21.761 1.00 95.81 174 ILE A CA 1
ATOM 1283 C C . ILE A 1 174 ? -14.130 4.076 20.260 1.00 95.81 174 ILE A C 1
ATOM 1285 O O . ILE A 1 174 ? -15.110 4.600 19.722 1.00 95.81 174 ILE A O 1
ATOM 1289 N N . ASN A 1 175 ? -13.063 3.672 19.577 1.00 94.81 175 ASN A N 1
ATOM 1290 C CA . ASN A 1 175 ? -12.926 3.790 18.128 1.00 94.81 175 ASN A CA 1
ATOM 1291 C C . ASN A 1 175 ? -13.082 2.427 17.433 1.00 94.81 175 ASN A C 1
ATOM 1293 O O . ASN A 1 175 ? -12.657 1.394 17.954 1.00 94.81 175 ASN A O 1
ATOM 1297 N N . CYS A 1 176 ? -13.658 2.427 16.230 1.00 93.75 176 CYS A N 1
ATOM 1298 C CA . CYS A 1 176 ? -13.584 1.294 15.312 1.00 93.75 176 CYS A CA 1
ATOM 1299 C C . CYS A 1 176 ? -12.242 1.347 14.575 1.00 93.75 176 CYS A C 1
ATOM 1301 O O . CYS A 1 176 ? -11.940 2.309 13.861 1.00 93.75 176 CYS A O 1
ATOM 1303 N N . GLN A 1 177 ? -11.419 0.324 14.780 1.00 88.75 177 GLN A N 1
ATOM 1304 C CA . GLN A 1 177 ? -10.050 0.263 14.286 1.00 88.75 177 GLN A CA 1
ATOM 1305 C C . GLN A 1 177 ? -9.985 -0.288 12.849 1.00 88.75 177 GLN A C 1
ATOM 1307 O O . GLN A 1 177 ? -10.920 -0.905 12.338 1.00 88.75 177 GLN A O 1
ATOM 1312 N N . GLY A 1 178 ? -8.844 -0.089 12.178 1.00 83.62 178 GLY A N 1
ATOM 1313 C CA . GLY A 1 178 ? -8.603 -0.579 10.809 1.00 83.62 178 GLY A CA 1
ATOM 1314 C C . GLY A 1 178 ? -8.497 -2.107 10.676 1.00 83.62 178 GLY A C 1
ATOM 1315 O O . GLY A 1 178 ? -8.482 -2.630 9.571 1.00 83.62 178 GLY A O 1
ATOM 1316 N N . ASN A 1 179 ? -8.465 -2.850 11.782 1.00 84.69 179 ASN A N 1
ATOM 1317 C CA . ASN A 1 179 ? -8.499 -4.319 11.805 1.00 84.69 179 ASN A CA 1
ATOM 1318 C C . ASN A 1 179 ? -9.935 -4.879 11.890 1.00 84.69 179 ASN A C 1
ATOM 1320 O O . ASN A 1 179 ? -10.113 -6.057 12.183 1.00 84.69 179 ASN A O 1
ATOM 1324 N N . SER A 1 180 ? -10.952 -4.043 11.649 1.00 88.75 180 SER A N 1
ATOM 1325 C CA . SER A 1 180 ? -12.372 -4.402 11.779 1.00 88.75 180 SER A CA 1
ATOM 1326 C C . SER A 1 180 ? -12.774 -4.833 13.195 1.00 88.75 180 SER A C 1
ATOM 1328 O O . SER A 1 180 ? -13.699 -5.624 13.366 1.00 88.75 180 SER A O 1
ATOM 1330 N N . LEU A 1 181 ? -12.101 -4.300 14.219 1.00 90.75 181 LEU A N 1
ATOM 1331 C CA . LEU A 1 181 ? -12.452 -4.500 15.623 1.00 90.75 181 LEU A CA 1
ATOM 1332 C C . LEU A 1 181 ? -12.701 -3.161 16.318 1.00 90.75 181 LEU A C 1
ATOM 1334 O O . LEU A 1 181 ? -12.005 -2.169 16.094 1.00 90.75 181 LEU A O 1
ATOM 1338 N N . TRP A 1 182 ? -13.710 -3.140 17.184 1.00 93.56 182 TRP A N 1
ATOM 1339 C CA . TRP A 1 182 ? -13.878 -2.059 18.148 1.00 93.56 182 TRP A CA 1
ATOM 1340 C C . TRP A 1 182 ? -12.768 -2.136 19.199 1.00 93.56 182 TRP A C 1
ATOM 1342 O O . TRP A 1 182 ? -12.382 -3.228 19.621 1.00 93.56 182 TRP A O 1
ATOM 1352 N N . GLU A 1 183 ? -12.280 -0.981 19.651 1.00 94.50 183 GLU A N 1
ATOM 1353 C CA . GLU A 1 183 ? -11.452 -0.915 20.856 1.00 94.50 183 GLU A CA 1
ATOM 1354 C C . GLU A 1 183 ? -12.164 -1.551 22.056 1.00 94.50 183 GLU A C 1
ATOM 1356 O O . GLU A 1 183 ? -13.393 -1.673 22.092 1.00 94.50 183 GLU A O 1
ATOM 1361 N N . ALA A 1 184 ? -11.373 -1.955 23.053 1.00 94.31 184 ALA A N 1
ATOM 1362 C CA . ALA A 1 184 ? -11.905 -2.568 24.259 1.00 94.31 184 ALA A CA 1
ATOM 1363 C C . ALA A 1 184 ? -12.950 -1.639 24.910 1.00 94.31 184 ALA A C 1
ATOM 1365 O O . ALA A 1 184 ? -12.633 -0.482 25.207 1.00 94.31 184 ALA A O 1
ATOM 1366 N N . PRO A 1 185 ? -14.188 -2.117 25.129 1.00 94.31 185 PRO A N 1
ATOM 1367 C CA . PRO A 1 185 ? -15.233 -1.291 25.706 1.00 94.31 185 PRO A CA 1
ATOM 1368 C C . PRO A 1 185 ? -14.906 -0.923 27.164 1.00 94.31 185 PRO A C 1
ATOM 1370 O O . PRO A 1 185 ? -14.273 -1.711 27.875 1.00 94.31 185 PRO A O 1
ATOM 1373 N N . PRO A 1 186 ? -15.335 0.260 27.635 1.00 94.00 186 PRO A N 1
ATOM 1374 C CA . PRO A 1 186 ? -15.096 0.691 29.006 1.00 94.00 186 PRO A CA 1
ATOM 1375 C C . PRO A 1 186 ? -15.924 -0.125 30.004 1.00 94.00 186 PRO A C 1
ATOM 1377 O O . PRO A 1 186 ? -16.917 -0.763 29.656 1.00 94.00 186 PRO A O 1
ATOM 1380 N N . THR A 1 187 ? -15.544 -0.057 31.279 1.00 94.75 187 THR A N 1
ATOM 1381 C CA . THR A 1 187 ? -16.307 -0.658 32.381 1.00 94.75 187 THR A CA 1
ATOM 1382 C C . THR A 1 187 ? -16.971 0.423 33.227 1.00 94.75 187 THR A C 1
ATOM 1384 O O . THR A 1 187 ? -16.432 1.518 33.382 1.00 94.75 187 THR A O 1
ATOM 1387 N N . CYS A 1 188 ? -18.145 0.116 33.776 1.00 94.81 188 CYS A N 1
ATOM 1388 C CA . CYS A 1 188 ? -18.872 0.972 34.708 1.00 94.81 188 CYS A CA 1
ATOM 1389 C C . CYS A 1 188 ? -18.942 0.268 36.066 1.00 94.81 188 CYS A C 1
ATOM 1391 O O . CYS A 1 188 ? -19.498 -0.822 36.179 1.00 94.81 188 CYS A O 1
ATOM 1393 N N . THR A 1 189 ? -18.368 0.886 37.096 1.00 93.56 189 THR A N 1
ATOM 1394 C CA . THR A 1 189 ? -18.305 0.333 38.458 1.00 93.56 189 THR A CA 1
ATOM 1395 C C . THR A 1 189 ? -19.170 1.141 39.413 1.00 93.56 189 THR A C 1
ATOM 1397 O O . THR A 1 189 ? -19.323 2.346 39.220 1.00 93.56 189 THR A O 1
ATOM 1400 N N . GLU A 1 190 ? -19.726 0.498 40.440 1.00 91.69 190 GLU A N 1
ATOM 1401 C CA . GLU A 1 190 ? -20.564 1.174 41.433 1.00 91.69 190 GLU A CA 1
ATOM 1402 C C . GLU A 1 190 ? -19.839 2.346 42.104 1.00 91.69 190 GLU A C 1
ATOM 1404 O O . GLU A 1 190 ? -18.647 2.286 42.425 1.00 91.69 190 GLU A O 1
ATOM 1409 N N . LEU A 1 191 ? -20.595 3.406 42.372 1.00 83.19 191 LEU A N 1
ATOM 1410 C CA . LEU A 1 191 ? -20.149 4.503 43.214 1.00 83.19 191 LEU A CA 1
ATOM 1411 C C . LEU A 1 191 ? -19.908 3.989 44.636 1.00 83.19 191 LEU A C 1
ATOM 1413 O O . LEU A 1 191 ? -20.844 3.606 45.341 1.00 83.19 191 LEU A O 1
ATOM 1417 N N . LYS A 1 192 ? -18.653 4.039 45.095 1.00 73.50 192 LYS A N 1
ATOM 1418 C CA . LYS A 1 192 ? -18.352 3.828 46.515 1.00 73.50 192 LYS A CA 1
ATOM 1419 C C . LYS A 1 192 ? -19.036 4.934 47.321 1.00 73.50 192 LYS A C 1
ATOM 1421 O O . LYS A 1 192 ? -18.658 6.098 47.211 1.00 73.50 192 LYS A O 1
ATOM 1426 N N . LYS A 1 193 ? -20.041 4.570 48.122 1.00 60.97 193 LYS A N 1
ATOM 1427 C CA . LYS A 1 193 ? -20.591 5.461 49.151 1.00 60.97 193 LYS A CA 1
ATOM 1428 C C . LYS A 1 193 ? -19.485 5.730 50.176 1.00 60.97 193 LYS A C 1
ATOM 1430 O O . LYS A 1 193 ? -18.940 4.778 50.732 1.00 60.97 193 LYS A O 1
ATOM 1435 N N . ILE A 1 194 ? -19.135 7.005 50.341 1.00 55.28 194 ILE A N 1
ATOM 1436 C CA . ILE A 1 194 ? -18.253 7.510 51.405 1.00 55.28 194 ILE A CA 1
ATOM 1437 C C . ILE A 1 194 ? -19.074 7.633 52.685 1.00 55.28 194 ILE A C 1
ATOM 1439 O O . ILE A 1 194 ? -20.239 8.081 52.574 1.00 55.28 194 ILE A O 1
#

Radius of gyration: 30.46 Å; Cα contacts (8 Å, |Δi|>4): 385; chains: 1; bounding box: 63×38×96 Å

Mean predicted aligned error: 9.6 Å

pLDDT: mean 87.97, std 11.46, range [34.78, 97.62]

Organism: Mytilus galloprovincialis (NCBI:txid29158)

InterPro domains:
  IPR000436 Sushi/SCR/CCP domain [PF00084] (81-128)
  IPR000436 Sushi/SCR/CCP domain [PF00084] (133-188)
  IPR000436 Sushi/SCR/CCP domain [PS50923] (66-130)
  IPR000436 Sushi/SCR/CCP domain [PS50923] (131-190)
  IPR000436 Sushi/SCR/CCP domain [SM00032] (68-128)
  IPR000436 Sushi/SCR/CCP domain [SM00032] (133-188)
  IPR000436 Sushi/SCR/CCP domain [cd00033] (77-128)
  IPR000436 Sushi/SCR/CCP domain [cd00033] (133-188)
  IPR035914 Spermadhesin, CUB domain superfamily [G3DSA:2.60.120.290] (10-66)
  IPR035914 Spermadhesin, CUB domain superfamily [SSF49854] (30-68)
  IPR035976 Sushi/SCR/CCP superfamily [SSF57535] (68-142)
  IPR035976 Sushi/SCR/CCP superfamily [SSF57535] (132-190)
  IPR051277 SEZ6/CSMD/C4BPB Neuronal & Immune Regulators [PTHR45656] (35-190)

Secondary structure (DSSP, 8-state):
---PPP---EEEEEESSSTTSEE-SSTT-B-SSPPPPP--SSS-EEEEEE--SS------------EEPPP--SSEEEES--S-EETT-EEEEEEPTTEEEPTTSTT-S-EEEEB-TTSSBSSPPPPEEE-B--SPPP-TTEEEEEES-SBTT-EEEEEEPTTEEPPTT--SEEEB-TTS-BPPPP--EE----

Nearest PDB structures (foldseek):
  7arx-assembly1_A  TM=7.431E-01  e=3.175E-09  Homo sapiens
  4j1y-assembly3_A  TM=7.150E-01  e=1.014E-08  Homo sapiens
  2qy0-assembly1_C  TM=7.297E-01  e=7.786E-09  Homo sapiens
  4j1y-assembly3_B-2  TM=7.394E-01  e=2.237E-08  Homo sapiens
  8w18-assembly1_A  TM=7.078E-01  e=1.467E-08  Homo sapiens

Foldseek 3Di:
DPDDDDPFWFKWKAADAEPVHHTQAPDPHDDDDDDDDGDHPNLHMDIDIGHDPDDDDDDDDDDDWAWADDDDDPQWDKPPDDPTGTAQDKIKIAGDQQKAWDPPQQQPRIDIWGQHRVRYTPDDDIDIDGQFLPDDDAAPQKGFPDWPDRTGFIKIAIDGHPQWDFPPPDGRMWGQTNSSHIDDHTHIHGDPDD

Solvent-accessible surface area (backbone atoms only — not comparable to full-atom values): 11796 Å² total; per-residue (Å²): 133,86,82,74,85,74,100,45,53,30,44,39,39,14,40,33,88,39,89,84,41,57,69,74,53,67,87,91,36,41,56,101,60,87,71,76,92,80,82,60,91,75,84,29,70,19,78,50,75,46,71,55,101,74,79,89,70,84,82,87,86,86,85,88,81,36,50,29,80,87,85,83,60,95,41,42,48,58,42,74,84,68,96,71,44,36,52,76,37,70,39,34,40,32,51,33,94,15,18,24,42,39,83,95,48,54,84,54,83,60,48,79,35,37,23,31,78,87,26,44,54,79,51,82,83,83,52,49,43,75,10,58,34,52,78,80,82,86,46,68,56,35,45,78,73,48,63,77,56,48,34,27,72,22,40,37,35,49,44,52,36,92,68,31,38,58,58,92,93,59,62,53,61,39,45,23,35,31,83,32,39,58,48,83,78,60,62,37,41,72,63,80,82,126